Protein AF-A0A378I3D2-F1 (afdb_monomer)

Foldseek 3Di:
DDQWFADPQGIWGFPDDALFWTWTAHPVLFKIWTFGDPPHDPLLNVLQDDCNVQVQQCQLVVVDPPRKDWDDTPNGTTIMDTRADAAWDALLLLLQSQQVSCLRPVWGQLVSLQTPLWGQHCDDPRHRHIHRNDRSLRANCAPDPVDDHDPSRPSVCVVCVVVSVVCLVDPVSCVRNVSNSLSRLLSVLVRPLVQDSHLVLCVDPPLNVVLSNLSSVLSVCVPDPDQDPVNVVVNVVSLVVNVVSCVVVPNDCVSCPVVVVVVCVVVVVVVVVVVVPDPDDDDDDDDDDDPVVVPPDDDDDDDDDDPDDDDDDPDDPPDDPDDDDDDDDDDDDDDDDDDDDDDDDDDDDDDDDDDDDDDD

Secondary structure (DSSP, 8-state):
--SEEEETTEEEEEEEE-SSEEEEEETTSSEEEEEE-TTS-HHHHHHHSTTHHHHHHHHHTTTSSSPPEEEEETTEEEEEEE---EEEPPHHHHHHHHHHHHHHHS-EETTTTSTTSEEEE-SSTTTT-EEE---TTEE-----TTS---HHHHHHHHHHHHHHHHHHH-HHHHHH-HHHHHHHHHHHHHHHTT--S--GGGGSSHHHHHHHHHHHHHHHHHH-SS--HHHHHHHHHHHHHHHHHHHHTT--GGG-HHHHHHHHHHHHHHHHHHHS--------PPPPPPGGGGSSS---------S-----S-----------------------------------------------

Sequence (360 aa):
MKDSLTDEKGKWVKIGQGSFNIVYYNQENNLVFKVPIQNTDKKMAKLDQGKRPQELWNLINSNLKPVAAAYEIEGMIGWTCPYIKGKAATDSEISFKLTEIYNKTGRIVIDAMGWQNFITIEKGPNRGQTICIDVGLALLLNKSNELPKSQTSLDAWDAYKSNVMDSFSSSKIQYYFPKTVVTIKALLFLQEFNQFLNADFLHGKYEGKKIAKLLADMYDLKNQKSIHYKDKDKRKILQRTVNELIHNNHFDQSLFPKFNYFLNENNKNKEEEKKSVAPEEKKYFQPIPTMEDKIRHMPKQAGQLTARDFTVGADKFTLFSHGENLLDNSKLNSSESVQIEDDLSDDIDEGSGADRPSRH

Organism: NCBI:txid91822

Solvent-accessible surface area (backbone atoms only — not comparable to full-atom values): 22336 Å² total; per-residue (Å²): 134,77,66,59,51,65,55,99,92,42,48,28,40,54,77,50,70,64,91,55,35,39,35,28,32,38,76,84,65,52,37,30,40,42,30,52,47,89,87,42,62,77,74,60,41,60,38,57,36,84,63,54,40,36,53,45,43,39,65,73,49,58,88,53,72,63,68,41,39,81,41,73,50,92,90,46,65,33,32,34,34,54,48,85,70,57,44,68,46,49,39,66,54,49,31,52,46,48,36,54,43,22,41,75,67,62,24,46,57,79,61,62,82,43,88,66,29,30,34,25,20,73,63,72,97,58,46,75,43,68,42,75,74,63,53,57,54,50,30,35,68,50,79,55,92,90,50,88,64,38,67,70,33,42,56,44,42,74,73,39,48,65,65,52,53,54,48,65,68,31,69,67,46,48,69,70,24,46,56,31,52,28,41,53,34,20,50,58,43,46,43,75,66,74,50,71,60,70,52,68,61,45,72,44,64,80,66,13,50,50,52,23,48,51,36,20,49,53,36,52,62,67,69,44,93,70,79,51,77,74,50,56,55,49,51,54,50,53,52,48,51,50,52,50,52,39,63,73,67,72,47,68,68,86,56,42,65,63,60,58,45,64,63,45,53,72,55,50,59,51,56,52,56,60,64,71,60,66,87,72,74,89,70,82,84,74,85,78,83,58,80,73,76,70,68,80,79,72,84,88,80,90,75,92,78,76,98,80,86,88,88,82,88,87,84,75,87,76,80,78,87,81,86,83,87,92,78,86,87,84,86,82,93,78,91,82,89,79,86,81,80,89,80,90,77,88,84,88,84,89,83,86,84,81,90,86,89,81,90,130

pLDDT: mean 74.92, std 23.75, range [23.28, 98.5]

Structure (mmCIF, N/CA/C/O backbone):
data_AF-A0A378I3D2-F1
#
_entry.id   AF-A0A378I3D2-F1
#
loop_
_atom_site.group_PDB
_atom_site.id
_atom_site.type_symbol
_atom_site.label_atom_id
_atom_site.label_alt_id
_atom_site.label_comp_id
_atom_site.label_asym_id
_atom_site.label_entity_id
_atom_site.label_seq_id
_atom_site.pdbx_PDB_ins_code
_atom_site.Cartn_x
_atom_site.Cartn_y
_atom_site.Cartn_z
_atom_site.occupancy
_atom_site.B_iso_or_equiv
_atom_site.auth_seq_id
_atom_site.auth_comp_id
_atom_site.auth_asym_id
_atom_site.auth_atom_id
_atom_site.pdbx_PDB_model_num
ATOM 1 N N . MET A 1 1 ? 22.779 10.285 -11.420 1.00 81.81 1 MET A N 1
ATOM 2 C CA . MET A 1 1 ? 21.965 9.159 -11.940 1.00 81.81 1 MET A CA 1
ATOM 3 C C . MET A 1 1 ? 21.657 9.462 -13.394 1.00 81.81 1 MET A C 1
ATOM 5 O O . MET A 1 1 ? 21.375 10.621 -13.667 1.00 81.81 1 MET A O 1
ATOM 9 N N . LYS A 1 2 ? 21.771 8.485 -14.300 1.00 89.06 2 LYS A N 1
ATOM 10 C CA . LYS A 1 2 ? 21.542 8.689 -15.741 1.00 89.06 2 LYS A CA 1
ATOM 11 C C . LYS A 1 2 ? 20.045 8.851 -16.044 1.00 89.06 2 LYS A C 1
ATOM 13 O O . LYS A 1 2 ? 19.223 8.197 -15.397 1.00 89.06 2 LYS A O 1
ATOM 18 N N . ASP A 1 3 ? 19.716 9.678 -17.036 1.00 93.94 3 ASP A N 1
ATOM 19 C CA . ASP A 1 3 ? 18.334 9.897 -17.505 1.00 93.94 3 ASP A CA 1
ATOM 20 C C . ASP A 1 3 ? 17.826 8.779 -18.423 1.00 93.94 3 ASP A C 1
ATOM 22 O O . ASP A 1 3 ? 16.620 8.583 -18.576 1.00 93.94 3 ASP A O 1
ATOM 26 N N . SER A 1 4 ? 18.742 7.995 -18.990 1.00 93.50 4 SER A N 1
ATOM 27 C CA . SER A 1 4 ? 18.420 6.763 -19.697 1.00 93.50 4 SER A CA 1
ATOM 28 C C . SER A 1 4 ? 19.446 5.677 -19.420 1.00 93.50 4 SER A C 1
ATOM 30 O O . SER A 1 4 ? 20.610 5.979 -19.153 1.00 93.50 4 SER A O 1
ATOM 32 N N . LEU A 1 5 ? 19.000 4.432 -19.534 1.00 95.44 5 LEU A N 1
ATOM 33 C CA . LEU A 1 5 ? 19.816 3.220 -19.488 1.00 95.44 5 LEU A CA 1
ATOM 34 C C . LEU A 1 5 ? 19.560 2.417 -20.769 1.00 95.44 5 LEU A C 1
ATOM 36 O O . LEU A 1 5 ? 18.543 2.631 -21.433 1.00 95.44 5 LEU A O 1
ATOM 40 N N . THR A 1 6 ? 20.464 1.516 -21.130 1.00 94.94 6 THR A N 1
ATOM 41 C CA . THR A 1 6 ? 20.287 0.610 -22.275 1.00 94.94 6 THR A CA 1
ATOM 42 C C . THR A 1 6 ? 20.694 -0.806 -21.887 1.00 94.94 6 THR A C 1
ATOM 44 O O . THR A 1 6 ? 21.724 -1.002 -21.247 1.00 94.94 6 THR A O 1
ATOM 47 N N . ASP A 1 7 ? 19.893 -1.789 -22.285 1.00 93.50 7 ASP A N 1
ATOM 48 C CA . ASP A 1 7 ? 20.202 -3.217 -22.176 1.00 93.50 7 ASP A CA 1
ATOM 49 C C . ASP A 1 7 ? 19.953 -3.922 -23.523 1.00 93.50 7 ASP A C 1
ATOM 51 O O . ASP A 1 7 ? 19.690 -3.279 -24.544 1.00 93.50 7 ASP A O 1
ATOM 55 N N . GLU A 1 8 ? 20.029 -5.252 -23.548 1.00 92.00 8 GLU A N 1
ATOM 56 C CA . GLU A 1 8 ? 19.743 -6.059 -24.737 1.00 92.00 8 GLU A CA 1
ATOM 57 C C . GLU A 1 8 ? 18.288 -5.963 -25.230 1.00 92.00 8 GLU A C 1
ATOM 59 O O . GLU A 1 8 ? 17.999 -6.353 -26.362 1.00 92.00 8 GLU A O 1
ATOM 64 N N . LYS A 1 9 ? 17.370 -5.441 -24.407 1.00 89.56 9 LYS A N 1
ATOM 65 C CA . LYS A 1 9 ? 15.943 -5.256 -24.721 1.00 89.56 9 LYS A CA 1
ATOM 66 C C . LYS A 1 9 ? 15.613 -3.823 -25.135 1.00 89.56 9 LYS A C 1
ATOM 68 O O . LYS A 1 9 ? 14.461 -3.527 -25.449 1.00 89.56 9 LYS A O 1
ATOM 73 N N . GLY A 1 10 ? 16.608 -2.940 -25.168 1.00 93.44 10 GLY A N 1
ATOM 74 C CA . GLY A 1 10 ? 16.499 -1.591 -25.702 1.00 93.44 10 GLY A CA 1
ATOM 75 C C . GLY A 1 10 ? 16.654 -0.500 -24.648 1.00 93.44 10 GLY A C 1
ATOM 76 O O . GLY A 1 10 ? 17.344 -0.643 -23.637 1.00 93.44 10 GLY A O 1
ATOM 77 N N . LYS A 1 11 ? 16.060 0.661 -24.937 1.00 96.62 11 LYS A N 1
ATOM 78 C CA . LYS A 1 11 ? 16.234 1.862 -24.118 1.00 96.62 11 LYS A CA 1
ATOM 79 C C . LYS A 1 11 ? 15.276 1.874 -22.929 1.00 96.62 11 LYS A C 1
ATOM 81 O O . LYS A 1 11 ? 14.080 1.635 -23.074 1.00 96.62 11 LYS A O 1
ATOM 86 N N . TRP A 1 12 ? 15.790 2.280 -21.777 1.00 97.56 12 TRP A N 1
ATOM 87 C CA . TRP A 1 12 ? 15.023 2.610 -20.583 1.00 97.56 12 TRP A CA 1
ATOM 88 C C . TRP A 1 12 ? 15.116 4.105 -20.319 1.00 97.56 12 TRP A C 1
ATOM 90 O O . TRP A 1 12 ? 16.207 4.674 -20.308 1.00 97.56 12 TRP A O 1
ATOM 100 N N . VAL A 1 13 ? 13.983 4.761 -20.103 1.00 97.00 13 VAL A N 1
ATOM 101 C CA . VAL A 1 13 ? 13.908 6.211 -19.887 1.00 97.00 13 VAL A CA 1
ATOM 102 C C . VAL A 1 13 ? 13.435 6.473 -18.466 1.00 97.00 13 VAL A C 1
ATOM 104 O O . VAL A 1 13 ? 12.507 5.829 -17.986 1.00 97.00 13 VAL A O 1
ATOM 107 N N . LYS A 1 14 ? 14.083 7.399 -17.760 1.00 97.19 14 LYS A N 1
ATOM 108 C CA . LYS A 1 14 ? 13.676 7.788 -16.408 1.00 97.19 14 LYS A CA 1
ATOM 109 C C . LYS A 1 14 ? 12.311 8.482 -16.470 1.00 97.19 14 LYS A C 1
ATOM 111 O O . LYS A 1 14 ? 12.177 9.488 -17.158 1.00 97.19 14 LYS A O 1
ATOM 116 N N . ILE A 1 15 ? 11.314 7.978 -15.737 1.00 94.62 15 ILE A N 1
ATOM 117 C CA . ILE A 1 15 ? 10.036 8.695 -15.539 1.00 94.62 15 ILE A CA 1
ATOM 118 C C . ILE A 1 15 ? 10.052 9.579 -14.300 1.00 94.62 15 ILE A C 1
ATOM 120 O O . ILE A 1 15 ? 9.319 10.559 -14.232 1.00 94.62 15 ILE A O 1
ATOM 124 N N . GLY A 1 16 ? 10.844 9.226 -13.290 1.00 93.75 16 GLY A N 1
ATOM 125 C CA . GLY A 1 16 ? 10.780 9.935 -12.026 1.00 93.75 16 GLY A CA 1
ATOM 126 C C . GLY A 1 16 ? 11.699 9.372 -10.964 1.00 93.75 16 GLY A C 1
ATOM 127 O O . GLY A 1 16 ? 12.400 8.375 -11.145 1.00 93.75 16 GLY A O 1
ATOM 128 N N . GLN A 1 17 ? 11.707 10.066 -9.838 1.00 93.75 17 GLN A N 1
ATOM 129 C CA . GLN A 1 17 ? 12.490 9.711 -8.671 1.00 93.75 17 GLN A CA 1
ATOM 130 C C . GLN A 1 17 ? 11.706 10.116 -7.427 1.00 93.75 17 GLN A C 1
ATOM 132 O O . GLN A 1 17 ? 11.383 11.289 -7.249 1.00 93.75 17 GLN A O 1
ATOM 137 N N . GLY A 1 18 ? 11.408 9.131 -6.587 1.00 89.12 18 GLY A N 1
ATOM 138 C CA . GLY A 1 18 ? 10.825 9.341 -5.269 1.00 89.12 18 GLY A CA 1
ATOM 139 C C . GLY A 1 18 ? 11.894 9.398 -4.180 1.00 89.12 18 GLY A C 1
ATOM 140 O O . GLY A 1 18 ? 13.096 9.461 -4.450 1.00 89.12 18 GLY A O 1
ATOM 141 N N . SER A 1 19 ? 11.442 9.327 -2.928 1.00 87.19 19 SER A N 1
ATOM 142 C CA . SER A 1 19 ? 12.327 9.300 -1.757 1.00 87.19 19 SER A CA 1
ATOM 143 C C . SER A 1 19 ? 13.175 8.031 -1.681 1.00 87.19 19 SER A C 1
ATOM 145 O O . SER A 1 19 ? 14.292 8.089 -1.179 1.00 87.19 19 SER A O 1
ATOM 147 N N . PHE A 1 20 ? 12.661 6.906 -2.189 1.00 89.31 20 PHE A N 1
ATOM 148 C CA . PHE A 1 20 ? 13.283 5.587 -2.023 1.00 89.31 20 PHE A CA 1
ATOM 149 C C . PHE A 1 20 ? 13.743 4.946 -3.325 1.00 89.31 20 PHE A C 1
ATOM 151 O O . PHE A 1 20 ? 14.684 4.162 -3.306 1.00 89.31 20 PHE A O 1
ATOM 158 N N . ASN A 1 21 ? 13.122 5.293 -4.453 1.00 93.19 21 ASN A N 1
ATOM 159 C CA . ASN A 1 21 ? 13.357 4.629 -5.727 1.00 93.19 21 ASN A CA 1
ATOM 160 C C . ASN A 1 21 ? 13.532 5.638 -6.864 1.00 93.19 21 ASN A C 1
ATOM 162 O O . ASN A 1 21 ? 12.866 6.676 -6.906 1.00 93.19 21 ASN A O 1
ATOM 166 N N . ILE A 1 22 ? 14.379 5.288 -7.827 1.00 95.19 22 ILE A N 1
ATOM 167 C CA . ILE A 1 22 ? 14.333 5.840 -9.181 1.00 95.19 22 ILE A CA 1
ATOM 168 C C . ILE A 1 22 ? 13.540 4.892 -10.059 1.00 95.19 22 ILE A C 1
ATOM 170 O O . ILE A 1 22 ? 13.660 3.676 -9.927 1.00 95.19 22 ILE A O 1
ATOM 174 N N . VAL A 1 23 ? 12.727 5.454 -10.945 1.00 96.75 23 VAL A N 1
ATOM 175 C CA . VAL A 1 23 ? 11.834 4.679 -11.789 1.00 96.75 23 VAL A CA 1
ATOM 176 C C . VAL A 1 23 ? 12.126 4.963 -13.255 1.00 96.75 23 VAL A C 1
ATOM 178 O O . VAL A 1 23 ? 12.158 6.118 -13.689 1.00 96.75 23 VAL A O 1
ATOM 181 N N . TYR A 1 24 ? 12.314 3.886 -14.007 1.00 97.75 24 TYR A N 1
ATOM 182 C CA . TYR A 1 24 ? 12.483 3.877 -15.451 1.00 97.75 24 TYR A CA 1
ATOM 183 C C . TYR A 1 24 ? 11.339 3.099 -16.097 1.00 97.75 24 TYR A C 1
ATOM 185 O O . TYR A 1 24 ? 10.748 2.225 -15.468 1.00 97.75 24 TYR A O 1
ATOM 193 N N . TYR A 1 25 ? 11.052 3.382 -17.358 1.00 96.19 25 TYR A N 1
ATOM 194 C CA . TYR A 1 25 ? 10.169 2.579 -18.198 1.00 96.19 25 TYR A CA 1
ATOM 195 C C . TYR A 1 25 ? 10.913 2.178 -19.466 1.00 96.19 25 TYR A C 1
ATOM 197 O O . TYR A 1 25 ? 11.804 2.905 -19.913 1.00 96.19 25 TYR A O 1
ATOM 205 N N . ASN A 1 26 ? 10.593 1.013 -20.018 1.00 97.31 26 ASN A N 1
ATOM 206 C CA . ASN A 1 26 ? 11.244 0.545 -21.236 1.00 97.31 26 ASN A CA 1
ATOM 207 C C . ASN A 1 26 ? 10.633 1.183 -22.492 1.00 97.31 26 ASN A C 1
ATOM 209 O O . ASN A 1 26 ? 9.510 1.680 -22.480 1.00 97.31 26 ASN A O 1
ATOM 213 N N . GLN A 1 27 ? 11.365 1.118 -23.601 1.00 94.75 27 GLN A N 1
ATOM 214 C CA . GLN A 1 27 ? 10.974 1.679 -24.894 1.00 94.75 27 GLN A CA 1
ATOM 215 C C . GLN A 1 27 ? 9.624 1.155 -25.414 1.00 94.75 27 GLN A C 1
ATOM 217 O O . GLN A 1 27 ? 8.896 1.888 -26.080 1.00 94.75 27 GLN A O 1
ATOM 222 N N . GLU A 1 28 ? 9.268 -0.089 -25.085 1.00 94.31 28 GLU A N 1
ATOM 223 C CA . GLU A 1 28 ? 7.980 -0.694 -25.452 1.00 94.31 28 GLU A CA 1
ATOM 224 C C . GLU A 1 28 ? 6.807 -0.215 -24.577 1.00 94.31 28 GLU A C 1
ATOM 226 O O . GLU A 1 28 ? 5.655 -0.538 -24.864 1.00 94.31 28 GLU A O 1
ATOM 231 N N . ASN A 1 29 ? 7.069 0.563 -23.520 1.00 91.62 29 ASN A N 1
ATOM 232 C CA . ASN A 1 29 ? 6.077 1.069 -22.566 1.00 91.62 29 ASN A CA 1
ATOM 233 C C . ASN A 1 29 ? 5.242 -0.029 -21.885 1.00 91.62 29 ASN A C 1
ATOM 235 O O . ASN A 1 29 ? 4.062 0.173 -21.593 1.00 91.62 29 ASN A O 1
ATOM 239 N N . ASN A 1 30 ? 5.830 -1.200 -21.639 1.00 95.38 30 ASN A N 1
ATOM 240 C CA . ASN A 1 30 ? 5.146 -2.336 -21.014 1.00 95.38 30 ASN A CA 1
ATOM 241 C C . ASN A 1 30 ? 5.758 -2.742 -19.664 1.00 95.38 30 ASN A C 1
ATOM 243 O O . ASN A 1 30 ? 5.107 -3.452 -18.894 1.00 95.38 30 ASN A O 1
ATOM 247 N N . LEU A 1 31 ? 6.958 -2.257 -19.338 1.00 97.62 31 LEU A N 1
ATOM 248 C CA . LEU A 1 31 ? 7.670 -2.556 -18.102 1.00 97.62 31 LEU A CA 1
ATOM 249 C C . LEU A 1 31 ? 8.166 -1.290 -17.411 1.00 97.62 31 LEU A C 1
ATOM 251 O O . LEU A 1 31 ? 8.558 -0.308 -18.039 1.00 97.62 31 LEU A O 1
ATOM 255 N N . VAL A 1 32 ? 8.202 -1.369 -16.086 1.00 97.75 32 VAL A N 1
ATOM 256 C CA . VAL A 1 32 ? 8.788 -0.384 -15.185 1.00 97.75 32 VAL A CA 1
ATOM 257 C C . VAL A 1 32 ? 9.956 -1.027 -14.461 1.00 97.75 32 VAL A C 1
ATOM 259 O O . VAL A 1 32 ? 9.792 -2.108 -13.908 1.00 97.75 32 VAL A O 1
ATOM 262 N N . PHE A 1 33 ? 11.102 -0.353 -14.415 1.00 97.75 33 PHE A N 1
ATOM 263 C CA . PHE A 1 33 ? 12.274 -0.744 -13.639 1.00 97.75 33 PHE A CA 1
ATOM 264 C C . PHE A 1 33 ? 12.455 0.213 -12.457 1.00 97.75 33 PHE A C 1
ATOM 266 O O . PHE A 1 33 ? 12.671 1.412 -12.641 1.00 97.75 33 PHE A O 1
ATOM 273 N N . LYS A 1 34 ? 12.331 -0.311 -11.235 1.00 97.00 34 LYS A N 1
ATOM 274 C CA . LYS A 1 34 ? 12.492 0.434 -9.982 1.00 97.00 34 LYS A CA 1
ATOM 275 C C . LYS A 1 34 ? 13.843 0.113 -9.356 1.00 97.00 34 LYS A C 1
ATOM 277 O O . LYS A 1 34 ? 14.136 -1.045 -9.059 1.00 97.00 34 LYS A O 1
ATOM 282 N N . VAL A 1 35 ? 14.642 1.152 -9.131 1.00 95.62 35 VAL A N 1
ATOM 283 C CA . VAL A 1 35 ? 15.985 1.059 -8.555 1.00 95.62 35 VAL A CA 1
ATOM 284 C C . VAL A 1 35 ? 16.009 1.746 -7.191 1.00 95.62 35 VAL A C 1
ATOM 286 O O . VAL A 1 35 ? 15.829 2.968 -7.142 1.00 95.62 35 VAL A O 1
ATOM 289 N N . PRO A 1 36 ? 16.256 1.017 -6.091 1.00 93.25 36 PRO A N 1
ATOM 290 C CA . PRO A 1 36 ? 16.348 1.615 -4.767 1.00 93.25 36 PRO A CA 1
ATOM 291 C C . PRO A 1 36 ? 17.557 2.554 -4.646 1.00 93.25 36 PRO A C 1
ATOM 293 O O . PRO A 1 36 ? 18.652 2.287 -5.146 1.00 93.25 36 PRO A O 1
ATOM 296 N N . ILE A 1 37 ? 17.372 3.672 -3.946 1.00 90.69 37 ILE A N 1
ATOM 297 C CA . ILE A 1 37 ? 18.411 4.675 -3.694 1.00 90.69 37 ILE A CA 1
ATOM 298 C C . ILE A 1 37 ? 19.256 4.218 -2.496 1.00 90.69 37 ILE A C 1
ATOM 300 O O . ILE A 1 37 ? 18.786 4.204 -1.357 1.00 90.69 37 ILE A O 1
ATOM 304 N N . GLN A 1 38 ? 20.527 3.883 -2.745 1.00 81.31 38 GLN A N 1
ATOM 305 C CA . GLN A 1 38 ? 21.426 3.252 -1.762 1.00 81.31 38 GLN A CA 1
ATOM 306 C C . GLN A 1 38 ? 21.754 4.108 -0.518 1.00 81.31 38 GLN A C 1
ATOM 308 O O . GLN A 1 38 ? 22.140 3.554 0.507 1.00 81.31 38 GLN A O 1
ATOM 313 N N . ASN A 1 39 ? 21.549 5.431 -0.569 1.00 70.75 39 ASN A N 1
ATOM 314 C CA . ASN A 1 39 ? 21.881 6.370 0.518 1.00 70.75 39 ASN A CA 1
ATOM 315 C C . ASN A 1 39 ? 20.669 6.835 1.346 1.00 70.75 39 ASN A C 1
ATOM 317 O O . ASN A 1 39 ? 20.728 7.867 2.012 1.00 70.75 39 ASN A O 1
ATOM 321 N N . THR A 1 40 ? 19.549 6.122 1.276 1.00 65.94 40 THR A N 1
ATOM 322 C CA . THR A 1 40 ? 18.363 6.435 2.085 1.00 65.94 40 THR A CA 1
ATOM 323 C C . THR A 1 40 ? 18.500 5.877 3.503 1.00 65.94 40 THR A C 1
ATOM 325 O O . THR A 1 40 ? 19.339 5.012 3.758 1.00 65.94 40 THR A O 1
ATOM 328 N N . ASP A 1 41 ? 17.714 6.403 4.451 1.00 68.38 41 ASP A N 1
ATOM 329 C CA . ASP A 1 41 ? 17.733 5.963 5.852 1.00 68.38 41 ASP A CA 1
ATOM 330 C C . ASP A 1 41 ? 17.703 4.424 5.938 1.00 68.38 41 ASP A C 1
ATOM 332 O O . ASP A 1 41 ? 16.799 3.771 5.406 1.00 68.38 41 ASP A O 1
ATOM 336 N N . LYS A 1 42 ? 18.713 3.838 6.601 1.00 67.50 42 LYS A N 1
ATOM 337 C CA . LYS A 1 42 ? 18.987 2.390 6.617 1.00 67.50 42 LYS A CA 1
ATOM 338 C C . LYS A 1 42 ? 17.787 1.558 7.060 1.00 67.50 42 LYS A C 1
ATOM 340 O O . LYS A 1 42 ? 17.702 0.386 6.699 1.00 67.50 42 LYS A O 1
ATOM 345 N N . LYS A 1 43 ? 16.885 2.114 7.875 1.00 70.00 43 LYS A N 1
ATOM 346 C CA . LYS A 1 43 ? 15.680 1.394 8.317 1.00 70.00 43 LYS A CA 1
ATOM 347 C C . LYS A 1 43 ? 14.629 1.295 7.214 1.00 70.00 43 LYS A C 1
ATOM 349 O O . LYS A 1 43 ? 13.978 0.263 7.104 1.00 70.00 43 LYS A O 1
ATOM 354 N N . MET A 1 44 ? 14.509 2.325 6.385 1.00 67.50 44 MET A N 1
ATOM 355 C CA . MET A 1 44 ? 13.488 2.416 5.340 1.00 67.50 44 MET A CA 1
ATOM 356 C C . MET A 1 44 ? 13.923 1.819 4.029 1.00 67.50 44 MET A C 1
ATOM 358 O O . MET A 1 44 ? 13.130 1.162 3.365 1.00 67.50 44 MET A O 1
ATOM 362 N N . ALA A 1 45 ? 15.209 1.946 3.720 1.00 72.38 45 ALA A N 1
ATOM 363 C CA . ALA A 1 45 ? 15.784 1.320 2.547 1.00 72.38 45 ALA A CA 1
ATOM 364 C C . ALA A 1 45 ? 15.498 -0.197 2.524 1.00 72.38 45 ALA A C 1
ATOM 366 O O . ALA A 1 45 ? 15.274 -0.766 1.463 1.00 72.38 45 ALA A O 1
ATOM 367 N N . LYS A 1 46 ? 15.385 -0.847 3.695 1.00 81.56 46 LYS A N 1
ATOM 368 C CA . LYS A 1 46 ? 15.028 -2.272 3.819 1.00 81.56 46 LYS A CA 1
ATOM 369 C C . LYS A 1 46 ? 13.664 -2.643 3.227 1.00 81.56 46 LYS A C 1
ATOM 371 O O . LYS A 1 46 ? 13.458 -3.812 2.909 1.00 81.56 46 LYS A O 1
ATOM 376 N N . LEU A 1 47 ? 12.724 -1.703 3.113 1.00 85.12 47 LEU A N 1
ATOM 377 C CA . LEU A 1 47 ? 11.399 -1.977 2.550 1.00 85.12 47 LEU A CA 1
ATOM 378 C C . LEU A 1 47 ? 11.444 -2.159 1.031 1.00 85.12 47 LEU A C 1
ATOM 380 O O . LEU A 1 47 ? 10.701 -2.992 0.507 1.00 85.12 47 LEU A O 1
ATOM 384 N N . ASP A 1 48 ? 12.351 -1.441 0.371 1.00 84.31 48 ASP A N 1
ATOM 385 C CA . ASP A 1 48 ? 12.538 -1.412 -1.082 1.00 84.31 48 ASP A CA 1
ATOM 386 C C . ASP A 1 48 ? 13.794 -2.168 -1.552 1.00 84.31 48 ASP A C 1
ATOM 388 O O . ASP A 1 48 ? 14.126 -2.172 -2.736 1.00 84.31 48 ASP A O 1
ATOM 392 N N . GLN A 1 49 ? 14.505 -2.831 -0.638 1.00 84.69 49 GLN A N 1
ATOM 393 C CA . GLN A 1 49 ? 15.717 -3.594 -0.934 1.00 84.69 49 GLN A CA 1
ATOM 394 C C . GLN A 1 49 ? 15.459 -5.096 -1.096 1.00 84.69 49 GLN A C 1
ATOM 396 O O . GLN A 1 49 ? 14.546 -5.686 -0.511 1.00 84.69 49 GLN A O 1
ATOM 401 N N . GLY A 1 50 ? 16.346 -5.738 -1.860 1.00 87.75 50 GLY A N 1
ATOM 402 C CA . GLY A 1 50 ? 16.344 -7.183 -2.064 1.00 87.75 50 GLY A CA 1
ATOM 403 C C . GLY A 1 50 ? 15.091 -7.678 -2.791 1.00 87.75 50 GLY A C 1
ATOM 404 O O . GLY A 1 50 ? 14.580 -7.028 -3.700 1.00 87.75 50 GLY A O 1
ATOM 405 N N . LYS A 1 51 ? 14.603 -8.859 -2.394 1.00 93.88 51 LYS A N 1
ATOM 406 C CA . LYS A 1 51 ? 13.445 -9.520 -3.024 1.00 93.88 51 LYS A CA 1
ATOM 407 C C . LYS A 1 51 ? 12.091 -9.053 -2.485 1.00 93.88 51 LYS A C 1
ATOM 409 O O . LYS A 1 51 ? 11.079 -9.241 -3.154 1.00 93.88 51 LYS A O 1
ATOM 414 N N . ARG A 1 52 ? 12.058 -8.405 -1.315 1.00 93.50 52 ARG A N 1
ATOM 415 C CA . ARG A 1 52 ? 10.815 -8.012 -0.631 1.00 93.50 52 ARG A CA 1
ATOM 416 C C . ARG A 1 52 ? 9.831 -7.240 -1.527 1.00 93.50 52 ARG A C 1
ATOM 418 O O . ARG A 1 52 ? 8.675 -7.655 -1.579 1.00 93.50 52 ARG A O 1
ATOM 425 N N . PRO A 1 53 ? 10.210 -6.149 -2.225 1.00 94.62 53 PRO A N 1
ATOM 426 C CA . PRO A 1 53 ? 9.243 -5.403 -3.034 1.00 94.62 53 PRO A CA 1
ATOM 427 C C . PRO A 1 53 ? 8.681 -6.231 -4.203 1.00 94.62 53 PRO A C 1
ATOM 429 O O . PRO A 1 53 ? 7.501 -6.108 -4.520 1.00 94.62 53 PRO A O 1
ATOM 432 N N . GLN A 1 54 ? 9.480 -7.134 -4.785 1.00 96.50 54 GLN A N 1
ATOM 433 C CA . GLN A 1 54 ? 9.045 -8.046 -5.854 1.00 96.50 54 GLN A CA 1
ATOM 434 C C . GLN A 1 54 ? 8.024 -9.059 -5.333 1.00 96.50 54 GLN A C 1
ATOM 436 O O . GLN A 1 54 ? 6.978 -9.272 -5.943 1.00 96.50 54 GLN A O 1
ATOM 441 N N . GLU A 1 55 ? 8.315 -9.670 -4.183 1.00 96.69 55 GLU A N 1
ATOM 442 C CA . GLU A 1 55 ? 7.430 -10.630 -3.524 1.00 96.69 55 GLU A CA 1
ATOM 443 C C . GLU A 1 55 ? 6.105 -9.975 -3.126 1.00 96.69 55 GLU A C 1
ATOM 445 O O . GLU A 1 55 ? 5.044 -10.548 -3.362 1.00 96.69 55 GLU A O 1
ATOM 450 N N . LEU A 1 56 ? 6.144 -8.748 -2.594 1.00 96.75 56 LEU A N 1
ATOM 451 C CA . LEU A 1 56 ? 4.938 -7.984 -2.276 1.00 96.75 56 LEU A CA 1
ATOM 452 C C . LEU A 1 56 ? 4.131 -7.626 -3.514 1.00 96.75 56 LEU A C 1
ATOM 454 O O . LEU A 1 56 ? 2.913 -7.794 -3.498 1.00 96.75 56 LEU A O 1
ATOM 458 N N . TRP A 1 57 ? 4.788 -7.175 -4.582 1.00 98.25 57 TRP A N 1
ATOM 459 C CA . TRP A 1 57 ? 4.114 -6.910 -5.846 1.00 98.25 57 TRP A CA 1
ATOM 460 C C . TRP A 1 57 ? 3.407 -8.163 -6.356 1.00 98.25 57 TRP A C 1
ATOM 462 O O . TRP A 1 57 ? 2.217 -8.121 -6.651 1.00 98.25 57 TRP A O 1
ATOM 472 N N . ASN A 1 58 ? 4.118 -9.289 -6.417 1.00 98.19 58 ASN A N 1
ATOM 473 C CA . ASN A 1 58 ? 3.571 -10.550 -6.909 1.00 98.19 58 ASN A CA 1
ATOM 474 C C . ASN A 1 58 ? 2.465 -11.100 -6.005 1.00 98.19 58 ASN A C 1
ATOM 476 O O . ASN A 1 58 ? 1.541 -11.742 -6.496 1.00 98.19 58 ASN A O 1
ATOM 480 N N . LEU A 1 59 ? 2.520 -10.824 -4.703 1.00 96.56 59 LEU A N 1
ATOM 481 C CA . LEU A 1 59 ? 1.473 -11.189 -3.758 1.00 96.56 59 LEU A CA 1
ATOM 482 C C . LEU A 1 59 ? 0.217 -10.322 -3.943 1.00 96.56 59 LEU A C 1
ATOM 484 O O . LEU A 1 59 ? -0.894 -10.843 -4.046 1.00 96.56 59 LEU A O 1
ATOM 488 N N . ILE A 1 60 ? 0.376 -9.000 -4.011 1.00 97.56 60 ILE A N 1
ATOM 489 C CA . ILE A 1 60 ? -0.731 -8.039 -4.099 1.00 97.56 60 ILE A CA 1
ATOM 490 C C . ILE A 1 60 ? -1.369 -8.075 -5.494 1.00 97.56 60 ILE A C 1
ATOM 492 O O . ILE A 1 60 ? -2.579 -8.269 -5.615 1.00 97.56 60 ILE A O 1
ATOM 496 N N . ASN A 1 61 ? -0.551 -8.019 -6.542 1.00 97.94 61 ASN A N 1
ATOM 497 C CA . ASN A 1 61 ? -0.944 -7.914 -7.948 1.00 97.94 61 ASN A CA 1
ATOM 498 C C . ASN A 1 61 ? -0.758 -9.240 -8.715 1.00 97.94 61 ASN A C 1
ATOM 500 O O . ASN A 1 61 ? -0.349 -9.249 -9.875 1.00 97.94 61 ASN A O 1
ATOM 504 N N . SER A 1 62 ? -1.042 -10.378 -8.072 1.00 96.94 62 SER A N 1
ATOM 505 C CA . SER A 1 62 ? -0.754 -11.730 -8.596 1.00 96.94 62 SER A CA 1
ATOM 506 C C . SER A 1 62 ? -1.401 -12.070 -9.946 1.00 96.94 62 SER A C 1
ATOM 508 O O . SER A 1 62 ? -0.975 -13.008 -10.619 1.00 96.94 62 SER A O 1
ATOM 510 N N . ASN A 1 63 ? -2.454 -11.347 -10.326 1.00 95.38 63 ASN A N 1
ATOM 511 C CA . ASN A 1 63 ? -3.169 -11.510 -11.589 1.00 95.38 63 ASN A CA 1
ATOM 512 C C . ASN A 1 63 ? -2.490 -10.797 -12.771 1.00 95.38 63 ASN A C 1
ATOM 514 O O . ASN A 1 63 ? -2.857 -11.048 -13.916 1.00 95.38 63 ASN A O 1
ATOM 518 N N . LEU A 1 64 ? -1.515 -9.920 -12.519 1.00 96.38 64 LEU A N 1
ATOM 519 C CA . LEU A 1 64 ? -0.826 -9.177 -13.568 1.00 96.38 64 LEU A CA 1
ATOM 520 C C . LEU A 1 64 ? 0.357 -9.964 -14.136 1.00 96.38 64 LEU A C 1
ATOM 522 O O . LEU A 1 64 ? 1.031 -10.721 -13.432 1.00 96.38 64 LEU A O 1
ATOM 526 N N . LYS A 1 65 ? 0.604 -9.771 -15.434 1.00 96.06 65 LYS A N 1
ATOM 527 C CA . LYS A 1 65 ? 1.727 -10.358 -16.169 1.00 96.06 65 LYS A CA 1
ATOM 528 C C . LYS A 1 65 ? 2.481 -9.269 -16.948 1.00 96.06 65 LYS A C 1
ATOM 530 O O . LYS A 1 65 ? 1.830 -8.339 -17.423 1.00 96.06 65 LYS A O 1
ATOM 535 N N . PRO A 1 66 ? 3.812 -9.397 -17.113 1.00 96.62 66 PRO A N 1
ATOM 536 C CA . PRO A 1 66 ? 4.676 -10.396 -16.468 1.00 96.62 66 PRO A CA 1
ATOM 537 C C . PRO A 1 66 ? 4.758 -10.221 -14.940 1.00 96.62 66 PRO A C 1
ATOM 539 O O . PRO A 1 66 ? 4.350 -9.200 -14.394 1.00 96.62 66 PRO A O 1
ATOM 542 N N . VAL A 1 67 ? 5.224 -11.249 -14.228 1.00 97.62 67 VAL A N 1
ATOM 543 C CA . VAL A 1 67 ? 5.450 -11.140 -12.775 1.00 97.62 67 VAL A CA 1
ATOM 544 C C . VAL A 1 67 ? 6.632 -10.213 -12.497 1.00 97.62 67 VAL A C 1
ATOM 546 O O . VAL A 1 67 ? 7.533 -10.097 -13.327 1.00 97.62 67 VAL A O 1
ATOM 549 N N . ALA A 1 68 ? 6.644 -9.568 -11.333 1.00 98.12 68 ALA A N 1
ATOM 550 C CA . ALA A 1 68 ? 7.786 -8.776 -10.911 1.00 98.12 68 ALA A CA 1
ATOM 551 C C . ALA A 1 68 ? 9.015 -9.660 -10.679 1.00 98.12 68 ALA A C 1
ATOM 553 O O . ALA A 1 68 ? 8.902 -10.741 -10.092 1.00 98.12 68 ALA A O 1
ATOM 554 N N . ALA A 1 69 ? 10.180 -9.183 -11.112 1.00 97.62 69 ALA A N 1
ATOM 555 C CA . ALA A 1 69 ? 11.433 -9.928 -11.048 1.00 97.62 69 ALA A CA 1
ATOM 556 C C . ALA A 1 69 ? 12.624 -9.006 -10.771 1.00 97.62 69 ALA A C 1
ATOM 558 O O . ALA A 1 69 ? 12.610 -7.828 -11.133 1.00 97.62 69 ALA A O 1
ATOM 559 N N . ALA A 1 70 ? 13.668 -9.551 -10.146 1.00 97.31 70 ALA A N 1
ATOM 560 C CA . ALA A 1 70 ? 14.949 -8.869 -10.019 1.00 97.31 70 ALA A CA 1
ATOM 561 C C . ALA A 1 70 ? 15.506 -8.546 -11.411 1.00 97.31 70 ALA A C 1
ATOM 563 O O . ALA A 1 70 ? 15.359 -9.338 -12.344 1.00 97.31 70 ALA A O 1
ATOM 564 N N . TYR A 1 71 ? 16.118 -7.375 -11.545 1.00 96.62 71 TYR A N 1
ATOM 565 C CA . TYR A 1 71 ? 16.656 -6.915 -12.817 1.00 96.62 71 TYR A CA 1
ATOM 566 C C . TYR A 1 71 ? 17.900 -6.066 -12.588 1.00 96.62 71 TYR A C 1
ATOM 568 O O . TYR A 1 71 ? 17.979 -5.334 -11.597 1.00 96.62 71 TYR A O 1
ATOM 576 N N . GLU A 1 72 ? 18.863 -6.170 -13.495 1.00 96.56 72 GLU A N 1
ATOM 577 C CA . GLU A 1 72 ? 20.111 -5.421 -13.442 1.00 96.56 72 GLU A CA 1
ATOM 578 C C . GLU A 1 72 ? 20.401 -4.826 -14.816 1.00 96.56 72 GLU A C 1
ATOM 580 O O . GLU A 1 72 ? 20.332 -5.525 -15.822 1.00 96.56 72 GLU A O 1
ATOM 585 N N . ILE A 1 73 ? 20.709 -3.529 -14.846 1.00 96.31 73 ILE A N 1
ATOM 586 C CA . ILE A 1 73 ? 21.067 -2.800 -16.066 1.00 96.31 73 ILE A CA 1
ATOM 587 C C . ILE A 1 73 ? 22.227 -1.875 -15.729 1.00 96.31 73 ILE A C 1
ATOM 589 O O . ILE A 1 73 ? 22.124 -1.084 -14.793 1.00 96.31 73 ILE A O 1
ATOM 593 N N . GLU A 1 74 ? 23.321 -1.948 -16.488 1.00 94.69 74 GLU A N 1
ATOM 594 C CA . GLU A 1 74 ? 24.491 -1.072 -16.310 1.00 94.69 74 GLU A CA 1
ATOM 595 C C . GLU A 1 74 ? 25.010 -1.024 -14.849 1.00 94.69 74 GLU A C 1
ATOM 597 O O . GLU A 1 74 ? 25.406 0.030 -14.348 1.00 94.69 74 GLU A O 1
ATOM 602 N N . GLY A 1 75 ? 24.971 -2.157 -14.135 1.00 93.69 75 GLY A N 1
ATOM 603 C CA . GLY A 1 75 ? 25.376 -2.268 -12.725 1.00 93.69 75 GLY A CA 1
ATOM 604 C C . GLY A 1 75 ? 24.383 -1.679 -11.712 1.00 93.69 75 GLY A C 1
ATOM 605 O O . GLY A 1 75 ? 24.641 -1.692 -10.507 1.00 93.69 75 GLY A O 1
ATOM 606 N N . MET A 1 76 ? 23.238 -1.156 -12.162 1.00 94.19 76 MET A N 1
ATOM 607 C CA . MET A 1 76 ? 22.138 -0.744 -11.292 1.00 94.19 76 MET A CA 1
ATOM 608 C C . MET A 1 76 ? 21.253 -1.951 -10.994 1.00 94.19 76 MET A C 1
ATOM 610 O O . MET A 1 76 ? 20.625 -2.502 -11.894 1.00 94.19 76 MET A O 1
ATOM 614 N N . ILE A 1 77 ? 21.175 -2.336 -9.720 1.00 95.06 77 ILE A N 1
ATOM 615 C CA . ILE A 1 77 ? 20.356 -3.461 -9.257 1.00 95.06 77 ILE A CA 1
ATOM 616 C C . ILE A 1 77 ? 18.996 -2.938 -8.800 1.00 95.06 77 ILE A C 1
ATOM 618 O O . ILE A 1 77 ? 18.913 -2.070 -7.930 1.00 95.06 77 ILE A O 1
ATOM 622 N N . GLY A 1 78 ? 17.928 -3.502 -9.351 1.00 95.81 78 GLY A N 1
ATOM 623 C CA . GLY A 1 78 ? 16.559 -3.157 -8.998 1.00 95.81 78 GLY A CA 1
ATOM 624 C C . GLY A 1 78 ? 15.593 -4.288 -9.319 1.00 95.81 78 GLY A C 1
ATOM 625 O O . GLY A 1 78 ? 15.920 -5.474 -9.221 1.00 95.81 78 GLY A O 1
ATOM 626 N N . TRP A 1 79 ? 14.374 -3.922 -9.695 1.00 97.62 79 TRP A N 1
ATOM 627 C CA . TRP A 1 79 ? 13.361 -4.886 -10.097 1.00 97.62 79 TRP A CA 1
ATOM 628 C C . TRP A 1 79 ? 12.414 -4.335 -11.146 1.00 97.62 79 TRP A C 1
ATOM 630 O O . TRP A 1 79 ? 12.145 -3.135 -11.190 1.00 97.62 79 TRP A O 1
ATOM 640 N N . THR A 1 80 ? 11.904 -5.227 -11.988 1.00 97.94 80 THR A N 1
ATOM 641 C CA . THR A 1 80 ? 10.915 -4.898 -13.010 1.00 97.94 80 THR A CA 1
ATOM 642 C C . THR A 1 80 ? 9.514 -5.312 -12.591 1.00 97.94 80 THR A C 1
ATOM 644 O O . THR A 1 80 ? 9.341 -6.271 -11.842 1.00 97.94 80 THR A O 1
ATOM 647 N N . CYS A 1 81 ? 8.506 -4.591 -13.074 1.00 98.12 81 CYS A N 1
ATOM 648 C CA . CYS A 1 81 ? 7.092 -4.958 -12.999 1.00 98.12 81 CYS A CA 1
ATOM 649 C C . CYS A 1 81 ? 6.323 -4.415 -14.216 1.00 98.12 81 CYS A C 1
ATOM 651 O O . CYS A 1 81 ? 6.853 -3.559 -14.928 1.00 98.12 81 CYS A O 1
ATOM 653 N N . PRO A 1 82 ? 5.093 -4.894 -14.486 1.00 97.62 82 PRO A N 1
ATOM 654 C CA . PRO A 1 82 ? 4.275 -4.364 -15.572 1.00 97.62 82 PRO A CA 1
ATOM 655 C C . PRO A 1 82 ? 4.029 -2.862 -15.431 1.00 97.62 82 PRO A C 1
ATOM 657 O O . PRO A 1 82 ? 3.693 -2.378 -14.348 1.00 97.62 82 PRO A O 1
ATOM 660 N N . TYR A 1 83 ? 4.131 -2.138 -16.542 1.00 96.81 83 TYR A N 1
ATOM 661 C CA . TYR A 1 83 ? 3.667 -0.759 -16.617 1.00 96.81 83 TYR A CA 1
ATOM 662 C C . TYR A 1 83 ? 2.138 -0.721 -16.582 1.00 96.81 83 TYR A C 1
ATOM 664 O O . TYR A 1 83 ? 1.461 -1.371 -17.381 1.00 96.81 83 TYR A O 1
ATOM 672 N N . ILE A 1 84 ? 1.587 0.050 -15.645 1.00 97.00 84 ILE A N 1
ATOM 673 C CA . ILE A 1 84 ? 0.142 0.174 -15.453 1.00 97.00 84 ILE A CA 1
ATOM 674 C C . ILE A 1 84 ? -0.315 1.512 -16.016 1.00 97.00 84 ILE A C 1
ATOM 676 O O . ILE A 1 84 ? -0.014 2.566 -15.461 1.00 97.00 84 ILE A O 1
ATOM 680 N N . LYS A 1 85 ? -1.075 1.460 -17.112 1.00 95.94 85 LYS A N 1
ATOM 681 C CA . LYS A 1 85 ? -1.690 2.638 -17.726 1.00 95.94 85 LYS A CA 1
ATOM 682 C C . LYS A 1 85 ? -3.143 2.780 -17.278 1.00 95.94 85 LYS A C 1
ATOM 684 O O . LYS A 1 85 ? -3.937 1.850 -17.421 1.00 95.94 85 LYS A O 1
ATOM 689 N N . GLY A 1 86 ? -3.502 3.961 -16.792 1.00 96.62 86 GLY A N 1
ATOM 690 C CA . GLY A 1 86 ? -4.858 4.283 -16.357 1.00 96.62 86 GLY A CA 1
ATOM 691 C C . GLY A 1 86 ? -4.927 5.654 -15.698 1.00 96.62 86 GLY A C 1
ATOM 692 O O . GLY A 1 86 ? -4.005 6.460 -15.837 1.00 96.62 86 GLY A O 1
ATOM 693 N N . LYS A 1 87 ? -6.003 5.890 -14.950 1.00 97.50 87 LYS A N 1
ATOM 694 C CA . LYS A 1 87 ? -6.203 7.110 -14.160 1.00 97.50 87 LYS A CA 1
ATOM 695 C C . LYS A 1 87 ? -5.808 6.896 -12.702 1.00 97.50 87 LYS A C 1
ATOM 697 O O . LYS A 1 87 ? -5.820 5.765 -12.212 1.00 97.50 87 LYS A O 1
ATOM 702 N N . ALA A 1 88 ? -5.533 7.983 -11.985 1.00 97.81 88 ALA A N 1
ATOM 703 C CA . ALA A 1 88 ? -5.444 7.928 -10.529 1.00 97.81 88 ALA A CA 1
ATOM 704 C C . ALA A 1 88 ? -6.755 7.367 -9.951 1.00 97.81 88 ALA A C 1
ATOM 706 O O . ALA A 1 88 ? -7.846 7.785 -10.350 1.00 97.81 88 ALA A O 1
ATOM 707 N N . ALA A 1 89 ? -6.640 6.402 -9.040 1.00 98.12 89 ALA A N 1
ATOM 708 C CA . ALA A 1 89 ? -7.803 5.798 -8.410 1.00 98.12 89 ALA A CA 1
ATOM 709 C C . ALA A 1 89 ? -8.541 6.813 -7.524 1.00 98.12 89 ALA A C 1
ATOM 711 O O . ALA A 1 89 ? -7.930 7.672 -6.884 1.00 98.12 89 ALA A O 1
ATOM 712 N N . THR A 1 90 ? -9.867 6.712 -7.476 1.00 97.69 90 THR A N 1
ATOM 713 C CA . THR A 1 90 ? -10.681 7.531 -6.567 1.00 97.69 90 THR A CA 1
ATOM 714 C C . THR A 1 90 ? -10.522 7.063 -5.119 1.00 97.69 90 THR A C 1
ATOM 716 O O . THR A 1 90 ? -10.226 5.898 -4.868 1.00 97.69 90 THR A O 1
ATOM 719 N N . ASP A 1 91 ? -10.825 7.922 -4.144 1.00 97.88 91 ASP A N 1
ATOM 720 C CA . ASP A 1 91 ? -10.805 7.559 -2.715 1.00 97.88 91 ASP A CA 1
ATOM 721 C C . ASP A 1 91 ? -11.642 6.300 -2.394 1.00 97.88 91 ASP A C 1
ATOM 723 O O . ASP A 1 91 ? -11.281 5.495 -1.540 1.00 97.88 91 ASP A O 1
ATOM 727 N N . SER A 1 92 ? -12.745 6.079 -3.119 1.00 97.25 92 SER A N 1
ATOM 728 C CA . SER A 1 92 ? -13.585 4.884 -2.923 1.00 97.25 92 SER A CA 1
ATOM 729 C C . SER A 1 92 ? -12.953 3.628 -3.523 1.00 97.25 92 SER A C 1
ATOM 731 O O . SER A 1 92 ? -13.012 2.568 -2.910 1.00 97.25 92 SER A O 1
ATOM 733 N N . GLU A 1 93 ? -12.333 3.752 -4.699 1.00 97.75 93 GLU A N 1
ATOM 734 C CA . GLU A 1 93 ? -11.597 2.663 -5.353 1.00 97.75 93 GLU A CA 1
ATOM 735 C C . GLU A 1 93 ? -10.386 2.235 -4.506 1.00 97.75 93 GLU A C 1
ATOM 737 O O . GLU A 1 93 ? -10.167 1.042 -4.305 1.00 97.75 93 GLU A O 1
ATOM 742 N N . ILE A 1 94 ? -9.643 3.196 -3.939 1.00 98.50 94 ILE A N 1
ATOM 743 C CA . ILE A 1 94 ? -8.510 2.932 -3.035 1.00 98.50 94 ILE A CA 1
ATOM 744 C C . ILE A 1 94 ? -8.991 2.223 -1.768 1.00 98.50 94 ILE A C 1
ATOM 746 O O . ILE A 1 94 ? -8.465 1.174 -1.404 1.00 98.50 94 ILE A O 1
ATOM 750 N N . SER A 1 95 ? -10.015 2.774 -1.114 1.00 97.81 95 SER A N 1
ATOM 751 C CA . SER A 1 95 ? -10.631 2.209 0.088 1.00 97.81 95 SER A CA 1
ATOM 752 C C . SER A 1 95 ? -11.088 0.758 -0.130 1.00 97.81 95 SER A C 1
ATOM 754 O O .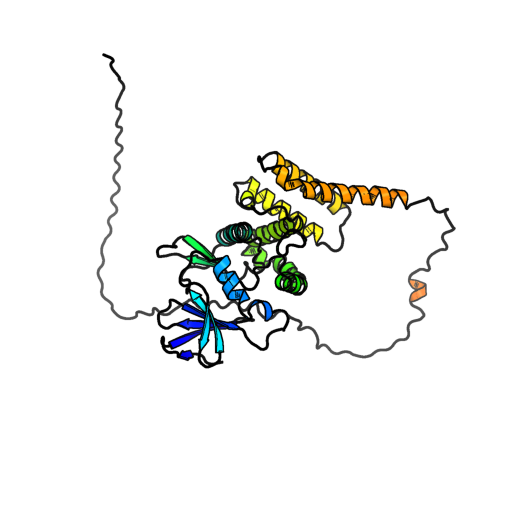 SER A 1 95 ? -10.760 -0.114 0.677 1.00 97.81 95 SER A O 1
ATOM 756 N N . PHE A 1 96 ? -11.749 0.466 -1.254 1.00 97.44 96 PHE A N 1
ATOM 757 C CA . PHE A 1 96 ? -12.134 -0.899 -1.619 1.00 97.44 96 PHE A CA 1
ATOM 758 C C . PHE A 1 96 ? -10.913 -1.799 -1.836 1.00 97.44 96 PHE A C 1
ATOM 760 O O . PHE A 1 96 ? -10.810 -2.876 -1.243 1.00 97.44 96 PHE A O 1
ATOM 767 N N . LYS A 1 97 ? -9.932 -1.325 -2.617 1.00 98.00 97 LYS A N 1
ATOM 768 C CA . LYS A 1 97 ? -8.725 -2.096 -2.922 1.00 98.00 97 LYS A CA 1
ATOM 769 C C . LYS A 1 97 ? -7.896 -2.422 -1.679 1.00 98.00 97 LYS A C 1
ATOM 771 O O . LYS A 1 97 ? -7.310 -3.499 -1.602 1.00 98.00 97 LYS A O 1
ATOM 776 N N . LEU A 1 98 ? -7.856 -1.528 -0.693 1.00 98.00 98 LEU A N 1
ATOM 777 C CA . LEU A 1 98 ? -7.191 -1.767 0.588 1.00 98.00 98 LEU A CA 1
ATOM 778 C C . LEU A 1 98 ? -7.783 -2.958 1.340 1.00 98.00 98 LEU A C 1
ATOM 780 O O . LEU A 1 98 ? -7.029 -3.773 1.868 1.00 98.00 98 LEU A O 1
ATOM 784 N N . THR A 1 99 ? -9.109 -3.081 1.357 1.00 96.44 99 THR A N 1
ATOM 785 C CA . THR A 1 99 ? -9.779 -4.237 1.960 1.00 96.44 99 THR A CA 1
ATOM 786 C C . THR A 1 99 ? -9.472 -5.517 1.199 1.00 96.44 99 THR A C 1
ATOM 788 O O . THR A 1 99 ? -9.151 -6.514 1.836 1.00 96.44 99 THR A O 1
ATOM 791 N N . GLU A 1 100 ? -9.470 -5.501 -0.138 1.00 96.25 100 GLU A N 1
ATOM 792 C CA . GLU A 1 100 ? -9.060 -6.681 -0.914 1.00 96.25 100 GLU A CA 1
ATOM 793 C C . GLU A 1 100 ? -7.628 -7.120 -0.571 1.00 96.25 100 GLU A C 1
ATOM 795 O O . GLU A 1 100 ? -7.366 -8.306 -0.362 1.00 96.25 100 GLU A O 1
ATOM 800 N N . ILE A 1 101 ? -6.691 -6.166 -0.492 1.00 96.50 101 ILE A N 1
ATOM 801 C CA . ILE A 1 101 ? -5.293 -6.436 -0.133 1.00 96.50 101 ILE A CA 1
ATOM 802 C C . ILE A 1 101 ? -5.212 -7.029 1.271 1.00 96.50 101 ILE A C 1
ATOM 804 O O . ILE A 1 101 ? -4.525 -8.036 1.468 1.00 96.50 101 ILE A O 1
ATOM 808 N N . TYR A 1 102 ? -5.917 -6.435 2.232 1.00 95.19 102 TYR A N 1
ATOM 809 C CA . TYR A 1 102 ? -5.954 -6.922 3.602 1.00 95.19 102 TYR A CA 1
ATOM 810 C C . TYR A 1 102 ? -6.525 -8.334 3.676 1.00 95.19 102 TYR A C 1
ATOM 812 O O . TYR A 1 102 ? -5.895 -9.208 4.260 1.00 95.19 102 TYR A O 1
ATOM 820 N N . ASN A 1 103 ? -7.647 -8.596 3.011 1.00 92.44 103 ASN A N 1
ATOM 821 C CA . ASN A 1 103 ? -8.287 -9.905 3.056 1.00 92.44 103 ASN A CA 1
ATOM 822 C C . ASN A 1 103 ? -7.411 -10.992 2.437 1.00 92.44 103 ASN A C 1
ATOM 824 O O . ASN A 1 103 ? -7.303 -12.103 2.948 1.00 92.44 103 ASN A O 1
ATOM 828 N N . LYS A 1 104 ? -6.735 -10.652 1.338 1.00 91.94 104 LYS A N 1
ATOM 829 C CA . LYS A 1 104 ? -5.856 -11.573 0.622 1.00 91.94 104 LYS A CA 1
ATOM 830 C C . LYS A 1 104 ? -4.538 -11.836 1.352 1.00 91.94 104 LYS A C 1
ATOM 832 O O . LYS A 1 104 ? -3.975 -12.918 1.217 1.00 91.94 104 LYS A O 1
ATOM 837 N N . THR A 1 105 ? -3.989 -10.842 2.052 1.00 92.50 105 THR A N 1
ATOM 838 C CA . THR A 1 105 ? -2.577 -10.872 2.487 1.00 92.50 105 THR A CA 1
ATOM 839 C C . THR A 1 105 ? -2.352 -10.593 3.974 1.00 92.50 105 THR A C 1
ATOM 841 O O . THR A 1 105 ? -1.234 -10.763 4.461 1.00 92.50 105 THR A O 1
ATOM 844 N N . GLY A 1 106 ? -3.370 -10.116 4.690 1.00 92.06 106 GLY A N 1
ATOM 845 C CA . GLY A 1 106 ? -3.269 -9.570 6.046 1.00 92.06 106 GLY A CA 1
ATOM 846 C C . GLY A 1 106 ? -2.487 -8.252 6.140 1.00 92.06 106 GLY A C 1
ATOM 847 O O . GLY A 1 106 ? -2.167 -7.806 7.245 1.00 92.06 106 GLY A O 1
ATOM 848 N N . ARG A 1 107 ? -2.114 -7.648 5.002 1.00 94.88 107 ARG A N 1
ATOM 849 C CA . ARG A 1 107 ? -1.288 -6.435 4.948 1.00 94.88 107 ARG A CA 1
ATOM 850 C C . ARG A 1 107 ? -2.127 -5.179 4.804 1.00 94.88 107 ARG A C 1
ATOM 852 O O . ARG A 1 107 ? -3.174 -5.186 4.169 1.00 94.88 107 ARG A O 1
ATOM 859 N N . ILE A 1 108 ? -1.600 -4.081 5.333 1.00 96.44 108 ILE A N 1
ATOM 860 C CA . ILE A 1 108 ? -2.185 -2.746 5.218 1.00 96.44 108 ILE A CA 1
ATOM 861 C C . ILE A 1 108 ? -1.196 -1.854 4.472 1.00 96.44 108 ILE A C 1
ATOM 863 O O . ILE A 1 108 ? -0.042 -1.740 4.883 1.00 96.44 108 ILE A O 1
ATOM 867 N N . VAL A 1 109 ? -1.641 -1.223 3.384 1.00 97.25 109 VAL A N 1
ATOM 868 C CA . VAL A 1 109 ? -0.852 -0.223 2.644 1.00 97.25 109 VAL A CA 1
ATOM 869 C C . VAL A 1 109 ? -1.056 1.133 3.319 1.00 97.25 109 VAL A C 1
ATOM 871 O O . VAL A 1 109 ? -2.064 1.804 3.102 1.00 97.25 109 VAL A O 1
ATOM 874 N N . ILE A 1 110 ? -0.147 1.497 4.224 1.00 95.94 110 ILE A N 1
ATOM 875 C CA . ILE A 1 110 ? -0.338 2.642 5.137 1.00 95.94 110 ILE A CA 1
ATOM 876 C C . ILE A 1 110 ? -0.202 4.011 4.454 1.00 95.94 110 ILE A C 1
ATOM 878 O O . ILE A 1 110 ? -0.707 5.008 4.964 1.00 95.94 110 ILE A O 1
ATOM 882 N N . ASP A 1 111 ? 0.449 4.062 3.297 1.00 95.19 111 ASP A N 1
ATOM 883 C CA . ASP A 1 111 ? 0.681 5.249 2.473 1.00 95.19 111 ASP A CA 1
ATOM 884 C C . ASP A 1 111 ? -0.248 5.308 1.249 1.00 95.19 111 ASP A C 1
ATOM 886 O O . ASP A 1 111 ? 0.012 6.031 0.289 1.00 95.19 111 ASP A O 1
ATOM 890 N N . ALA A 1 112 ? -1.370 4.584 1.275 1.00 97.12 112 ALA A N 1
ATOM 891 C CA . ALA A 1 112 ? -2.295 4.507 0.143 1.00 97.12 112 ALA A CA 1
ATOM 892 C C . ALA A 1 112 ? -2.939 5.843 -0.267 1.00 97.12 112 ALA A C 1
ATOM 894 O O . ALA A 1 112 ? -3.491 5.953 -1.356 1.00 97.12 112 ALA A O 1
ATOM 895 N N . MET A 1 113 ? -2.841 6.863 0.585 1.00 95.56 113 MET A N 1
ATOM 896 C CA . MET A 1 113 ? -3.305 8.231 0.319 1.00 95.56 113 MET A CA 1
ATOM 897 C C . MET A 1 113 ? -2.309 9.034 -0.535 1.00 95.56 113 MET A C 1
ATOM 899 O O . MET A 1 113 ? -2.528 10.217 -0.796 1.00 95.56 113 MET A O 1
ATOM 903 N N . GLY A 1 114 ? -1.180 8.435 -0.929 1.00 93.00 114 GLY A N 1
ATOM 904 C CA . GLY A 1 114 ? -0.275 9.018 -1.908 1.00 93.00 114 GLY A CA 1
ATOM 905 C C . GLY A 1 114 ? -0.959 9.120 -3.268 1.00 93.00 114 GLY A C 1
ATOM 906 O O . GLY A 1 114 ? -1.465 8.128 -3.800 1.00 93.00 114 GLY A O 1
ATOM 907 N N . TRP A 1 115 ? -0.974 10.323 -3.850 1.00 89.31 115 TRP A N 1
ATOM 908 C CA . TRP A 1 115 ? -1.455 10.490 -5.220 1.00 89.31 115 TRP A CA 1
ATOM 909 C C . TRP A 1 115 ? -0.693 9.554 -6.154 1.00 89.31 115 TRP A C 1
ATOM 911 O O . TRP A 1 115 ? 0.531 9.514 -6.126 1.00 89.31 115 TRP A O 1
ATOM 921 N N . GLN A 1 116 ? -1.442 8.841 -6.995 1.00 92.75 116 GLN A N 1
ATOM 922 C CA . GLN A 1 116 ? -0.927 7.870 -7.963 1.00 92.75 116 GLN A CA 1
ATOM 923 C C . GLN A 1 116 ? -0.324 6.586 -7.370 1.00 92.75 116 GLN A C 1
ATOM 925 O O . GLN A 1 116 ? 0.083 5.734 -8.147 1.00 92.75 116 GLN A O 1
ATOM 930 N N . ASN A 1 117 ? -0.367 6.349 -6.051 1.00 97.00 117 ASN A N 1
ATOM 931 C CA . ASN A 1 117 ? 0.001 5.034 -5.495 1.00 97.00 117 ASN A CA 1
ATOM 932 C C . ASN A 1 117 ? -0.967 3.922 -5.938 1.00 97.00 117 ASN A C 1
ATOM 934 O O . ASN A 1 117 ? -0.620 2.738 -5.911 1.00 97.00 117 ASN A O 1
ATOM 938 N N . PHE A 1 118 ? -2.169 4.305 -6.376 1.00 98.50 118 PHE A N 1
ATOM 939 C CA . PHE A 1 118 ? -3.182 3.424 -6.941 1.00 98.50 118 PHE A CA 1
ATOM 940 C C . PHE A 1 118 ? -3.652 3.940 -8.302 1.00 98.50 118 PHE A C 1
ATOM 942 O O . PHE A 1 118 ? -3.988 5.120 -8.450 1.00 98.50 118 PHE A O 1
ATOM 949 N N . ILE A 1 119 ? -3.715 3.037 -9.280 1.00 98.38 119 ILE A N 1
ATOM 950 C CA . ILE A 1 119 ? -4.136 3.321 -10.655 1.00 98.38 119 ILE A CA 1
ATOM 951 C C . ILE A 1 119 ? -5.321 2.433 -11.014 1.00 98.38 119 ILE A C 1
ATOM 953 O O . ILE A 1 119 ? -5.253 1.216 -10.850 1.00 98.38 119 ILE A O 1
ATOM 957 N N . THR A 1 120 ? -6.389 3.028 -11.537 1.00 98.50 120 THR A N 1
ATOM 958 C CA . THR A 1 120 ? -7.532 2.291 -12.085 1.00 98.50 120 THR A CA 1
ATOM 959 C C . THR A 1 120 ? -7.359 2.158 -13.594 1.00 98.50 120 THR A C 1
ATOM 961 O O . THR A 1 120 ? -7.266 3.155 -14.312 1.00 98.50 120 THR A O 1
ATOM 964 N N . ILE A 1 121 ? -7.293 0.916 -14.077 1.00 98.00 121 ILE A N 1
ATOM 965 C CA . ILE A 1 121 ? -7.070 0.597 -15.491 1.00 98.00 121 ILE A CA 1
ATOM 966 C C . ILE A 1 121 ? -8.313 0.976 -16.300 1.00 98.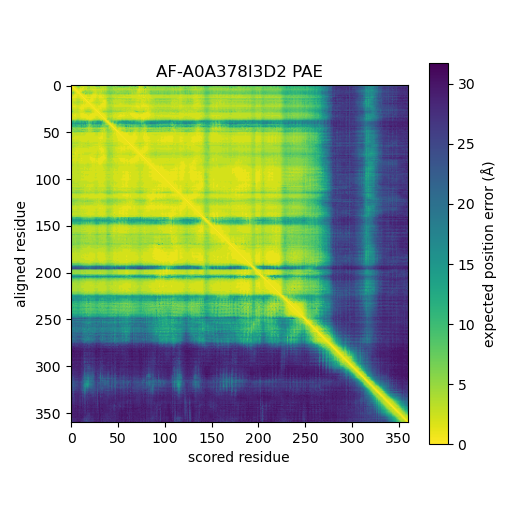00 121 ILE A C 1
ATOM 968 O O . ILE A 1 121 ? -9.412 0.495 -16.038 1.00 98.00 121 ILE A O 1
ATOM 972 N N . GLU A 1 122 ? -8.153 1.802 -17.330 1.00 96.69 122 GLU A N 1
ATOM 973 C CA . GLU A 1 122 ? -9.290 2.303 -18.120 1.00 96.69 122 GLU A CA 1
ATOM 974 C C . GLU A 1 122 ? -9.548 1.503 -19.404 1.00 96.69 122 GLU A C 1
ATOM 976 O O . GLU A 1 122 ? -10.636 1.583 -19.978 1.00 96.69 122 GLU A O 1
ATOM 981 N N . LYS A 1 123 ? -8.563 0.723 -19.867 1.00 95.25 123 LYS A N 1
ATOM 982 C CA . LYS A 1 123 ? -8.592 0.015 -21.156 1.00 95.25 123 LYS A CA 1
ATOM 983 C C . LYS A 1 123 ? -7.971 -1.380 -21.052 1.00 95.25 123 LYS A C 1
ATOM 985 O O . LYS A 1 123 ? -7.136 -1.633 -20.190 1.00 95.25 123 LYS A O 1
ATOM 990 N N . GLY A 1 124 ? -8.340 -2.261 -21.981 1.00 94.38 124 GLY A N 1
ATOM 991 C CA . GLY A 1 124 ? -7.801 -3.620 -22.071 1.00 94.38 124 GLY A CA 1
ATOM 992 C C . GLY A 1 124 ? -8.515 -4.637 -21.167 1.00 94.38 124 GLY A C 1
ATOM 993 O O . GLY A 1 124 ? -9.571 -4.334 -20.610 1.00 94.38 124 GLY A O 1
ATOM 994 N N . PRO A 1 125 ? -7.955 -5.852 -21.022 1.00 93.81 125 PRO A N 1
ATOM 995 C CA . PRO A 1 125 ? -8.627 -6.975 -20.359 1.00 93.81 125 PRO A CA 1
ATOM 996 C C . PRO A 1 125 ? -8.829 -6.775 -18.851 1.00 93.81 125 PRO A C 1
ATOM 998 O O . PRO A 1 125 ? -9.733 -7.362 -18.271 1.00 93.81 125 PRO A O 1
ATOM 1001 N N . ASN A 1 126 ? -8.025 -5.914 -18.222 1.00 94.50 126 ASN A N 1
ATOM 1002 C CA . ASN A 1 126 ? -8.118 -5.595 -16.796 1.00 94.50 126 ASN A CA 1
ATOM 1003 C C . ASN A 1 126 ? -8.876 -4.278 -16.532 1.00 94.50 126 ASN A C 1
ATOM 1005 O O . ASN A 1 126 ? -8.702 -3.671 -15.477 1.00 94.50 126 ASN A O 1
ATOM 1009 N N . ARG A 1 127 ? -9.684 -3.793 -17.491 1.00 96.69 127 ARG A N 1
ATOM 1010 C CA . ARG A 1 127 ? -10.457 -2.548 -17.348 1.00 96.69 127 ARG A CA 1
ATOM 1011 C C . ARG A 1 127 ? -11.296 -2.558 -16.064 1.00 96.69 127 ARG A C 1
ATOM 1013 O O . ARG A 1 127 ? -11.962 -3.538 -15.755 1.00 96.69 127 ARG A O 1
ATOM 1020 N N . GLY A 1 128 ? -11.279 -1.439 -15.347 1.00 97.12 128 GLY A N 1
ATOM 1021 C CA . GLY A 1 128 ? -11.981 -1.236 -14.081 1.00 97.12 128 GLY A CA 1
ATOM 1022 C C . GLY A 1 128 ? -11.221 -1.738 -12.852 1.00 97.12 128 GLY A C 1
ATOM 1023 O O . GLY A 1 128 ? -11.610 -1.403 -11.739 1.00 97.12 128 GLY A O 1
ATOM 1024 N N . GLN A 1 129 ? -10.129 -2.493 -13.016 1.00 98.00 129 GLN A N 1
ATOM 1025 C CA . GLN A 1 129 ? -9.335 -2.947 -11.877 1.00 98.00 129 GLN A CA 1
ATOM 1026 C C . GLN A 1 129 ? -8.467 -1.816 -11.324 1.00 98.00 129 GLN A C 1
ATOM 1028 O O . GLN A 1 129 ? -7.731 -1.159 -12.064 1.00 98.00 129 GLN A O 1
ATOM 1033 N N . THR A 1 130 ? -8.509 -1.641 -10.005 1.00 98.44 130 THR A N 1
ATOM 1034 C CA . THR A 1 130 ? -7.610 -0.753 -9.266 1.00 98.44 130 THR A CA 1
ATOM 1035 C C . THR A 1 130 ? -6.369 -1.522 -8.817 1.00 98.44 130 THR A C 1
ATOM 1037 O O . THR A 1 130 ? -6.468 -2.553 -8.150 1.00 98.44 130 THR A O 1
ATOM 1040 N N . ILE A 1 131 ? -5.192 -1.021 -9.183 1.00 98.44 131 ILE A N 1
ATOM 1041 C CA . ILE A 1 131 ? -3.886 -1.638 -8.943 1.00 98.44 131 ILE A CA 1
ATOM 1042 C C . ILE A 1 131 ? -3.088 -0.780 -7.966 1.00 98.44 131 ILE A C 1
ATOM 1044 O O . ILE A 1 131 ? -2.961 0.425 -8.167 1.00 98.44 131 ILE A O 1
ATOM 1048 N N . CYS A 1 132 ? -2.522 -1.408 -6.936 1.00 98.50 132 CYS A N 1
ATOM 1049 C CA . CYS A 1 132 ? -1.572 -0.775 -6.025 1.00 98.50 132 CYS A CA 1
ATOM 1050 C C . CYS A 1 132 ? -0.180 -0.816 -6.665 1.00 98.50 132 CYS A C 1
ATOM 1052 O O . CYS A 1 132 ? 0.391 -1.899 -6.819 1.00 98.50 132 CYS A O 1
ATOM 1054 N N . ILE A 1 133 ? 0.341 0.340 -7.083 1.00 97.31 133 ILE A N 1
ATOM 1055 C CA . ILE A 1 133 ? 1.633 0.423 -7.776 1.00 97.31 133 ILE A CA 1
ATOM 1056 C C . ILE A 1 133 ? 2.803 0.733 -6.836 1.00 97.31 133 ILE A C 1
ATOM 1058 O O . ILE A 1 133 ? 3.956 0.461 -7.188 1.00 97.31 133 ILE A O 1
ATOM 1062 N N . ASP A 1 134 ? 2.525 1.284 -5.653 1.00 95.69 134 ASP A N 1
ATOM 1063 C CA . ASP A 1 134 ? 3.506 1.449 -4.583 1.00 95.69 134 ASP A CA 1
ATOM 1064 C C . ASP A 1 134 ? 3.178 0.517 -3.414 1.00 95.69 134 ASP A C 1
ATOM 1066 O O . ASP A 1 134 ? 2.194 0.697 -2.701 1.00 95.69 134 ASP A O 1
ATOM 1070 N N . VAL A 1 135 ? 3.984 -0.536 -3.271 1.00 96.81 135 VAL A N 1
ATOM 1071 C CA . VAL A 1 135 ? 3.761 -1.636 -2.319 1.00 96.81 135 VAL A CA 1
ATOM 1072 C C . VAL A 1 135 ? 4.770 -1.629 -1.170 1.00 96.81 135 VAL A C 1
ATOM 1074 O O . VAL A 1 135 ? 4.709 -2.504 -0.302 1.00 96.81 135 VAL A O 1
ATOM 1077 N N . GLY A 1 136 ? 5.712 -0.676 -1.146 1.00 94.00 136 GLY A N 1
ATOM 1078 C CA . GLY A 1 136 ? 6.821 -0.659 -0.184 1.00 94.00 136 GLY A CA 1
ATOM 1079 C C . GLY A 1 136 ? 6.328 -0.683 1.265 1.00 94.00 136 GLY A C 1
ATOM 1080 O O . GLY A 1 136 ? 6.809 -1.475 2.089 1.00 94.00 136 GLY A O 1
ATOM 1081 N N . LEU A 1 137 ? 5.270 0.083 1.537 1.00 94.94 137 LEU A N 1
ATOM 1082 C CA . LEU A 1 137 ? 4.629 0.219 2.843 1.00 94.94 137 LEU A CA 1
ATOM 1083 C C . LEU A 1 137 ? 3.370 -0.660 3.007 1.00 94.94 137 LEU A C 1
ATOM 1085 O O . LEU A 1 137 ? 2.499 -0.367 3.823 1.00 94.94 137 LEU A O 1
ATOM 1089 N N . ALA A 1 138 ? 3.291 -1.793 2.298 1.00 96.50 138 ALA A N 1
ATOM 1090 C CA . ALA A 1 138 ? 2.320 -2.853 2.582 1.00 96.50 138 ALA A CA 1
ATOM 1091 C C . ALA A 1 138 ? 2.759 -3.692 3.803 1.00 96.50 138 ALA A C 1
ATOM 1093 O O . ALA A 1 138 ? 3.467 -4.705 3.692 1.00 96.50 138 ALA A O 1
ATOM 1094 N N . LEU A 1 139 ? 2.365 -3.256 4.998 1.00 95.12 139 LEU A N 1
ATOM 1095 C CA . LEU A 1 139 ? 2.872 -3.782 6.264 1.00 95.12 139 LEU A CA 1
ATOM 1096 C C . LEU A 1 139 ? 2.026 -4.937 6.804 1.00 95.12 139 LEU A C 1
ATOM 1098 O O . LEU A 1 139 ? 0.802 -4.866 6.825 1.00 95.12 139 LEU A O 1
ATOM 1102 N N . LEU A 1 140 ? 2.696 -5.985 7.292 1.00 93.31 140 LEU A N 1
ATOM 1103 C CA . LEU A 1 140 ? 2.082 -7.061 8.075 1.00 93.31 140 LEU A CA 1
ATOM 1104 C C . LEU A 1 140 ? 2.378 -6.820 9.560 1.00 93.31 140 LEU A C 1
ATOM 1106 O O . LEU A 1 140 ? 3.491 -7.080 10.017 1.00 93.31 140 LEU A O 1
ATOM 1110 N N . LEU A 1 141 ? 1.395 -6.309 10.301 1.00 91.25 141 LEU A N 1
ATOM 1111 C CA . LEU A 1 141 ? 1.535 -5.839 11.686 1.00 91.25 141 LEU A CA 1
ATOM 1112 C C . LEU A 1 141 ? 1.028 -6.845 12.727 1.00 91.25 141 LEU A C 1
ATOM 1114 O O . LEU A 1 141 ? 0.739 -6.477 13.867 1.00 91.25 141 LEU A O 1
ATOM 1118 N N . ASN A 1 142 ? 0.916 -8.119 12.348 1.00 84.00 142 ASN A N 1
ATOM 1119 C CA . ASN A 1 142 ? 0.465 -9.173 13.248 1.00 84.00 142 ASN A CA 1
ATOM 1120 C C . ASN A 1 142 ? 1.432 -9.312 14.425 1.00 84.00 142 ASN A C 1
ATOM 1122 O O . ASN A 1 142 ? 2.624 -9.578 14.255 1.00 84.00 142 ASN A O 1
ATOM 1126 N N . LYS A 1 143 ? 0.895 -9.156 15.636 1.00 72.62 143 LYS A N 1
ATOM 1127 C CA . LYS A 1 143 ? 1.647 -9.355 16.882 1.00 72.62 143 LYS A CA 1
ATOM 1128 C C . LYS A 1 143 ? 1.430 -10.746 17.480 1.00 72.62 143 LYS A C 1
ATOM 1130 O O . LYS A 1 143 ? 2.231 -11.158 18.318 1.00 72.62 143 LYS A O 1
ATOM 1135 N N . SER A 1 144 ? 0.408 -11.483 17.030 1.00 69.88 144 SER A N 1
ATOM 1136 C CA . SER A 1 144 ? 0.146 -12.854 17.489 1.00 69.88 144 SER A CA 1
ATOM 1137 C C . SER A 1 144 ? 1.280 -13.803 17.106 1.00 69.88 144 SER A C 1
ATOM 1139 O O . SER A 1 144 ? 1.799 -13.733 15.996 1.00 69.88 144 SER A O 1
ATOM 1141 N N . ASN A 1 145 ? 1.645 -14.705 18.019 1.00 66.88 145 ASN A N 1
ATOM 1142 C CA . ASN A 1 145 ? 2.603 -15.785 17.758 1.00 66.88 145 ASN A CA 1
ATOM 1143 C C . ASN A 1 145 ? 2.034 -16.874 16.832 1.00 66.88 145 ASN A C 1
ATOM 1145 O O . ASN A 1 145 ? 2.791 -17.690 16.326 1.00 66.88 145 ASN A O 1
ATOM 1149 N N . GLU A 1 146 ? 0.718 -16.879 16.613 1.00 70.50 146 GLU A N 1
ATOM 1150 C CA . GLU A 1 146 ? 0.007 -17.893 15.821 1.00 70.50 146 GLU A CA 1
ATOM 1151 C C . GLU A 1 146 ? 0.036 -17.595 14.312 1.00 70.50 146 GLU A C 1
ATOM 1153 O O . GLU A 1 146 ? -0.270 -18.469 13.507 1.00 70.50 146 GLU A O 1
ATOM 1158 N N . LEU A 1 147 ? 0.386 -16.365 13.916 1.00 68.50 147 LEU A N 1
ATOM 1159 C CA . LEU A 1 147 ? 0.382 -15.920 12.523 1.00 68.50 147 LEU A CA 1
ATOM 1160 C C . LEU A 1 147 ? 1.796 -15.547 12.061 1.00 68.50 147 LEU A C 1
ATOM 1162 O O . LEU A 1 147 ? 2.607 -15.095 12.876 1.00 68.50 147 LEU A O 1
ATOM 1166 N N . PRO A 1 148 ? 2.095 -15.656 10.752 1.00 74.00 148 PRO A N 1
ATOM 1167 C CA . PRO A 1 148 ? 3.352 -15.169 10.203 1.00 74.00 148 PRO A CA 1
ATOM 1168 C C . PRO A 1 148 ? 3.590 -13.703 10.582 1.00 74.00 148 PRO A C 1
ATOM 1170 O O . PRO A 1 148 ? 2.729 -12.842 10.376 1.00 74.00 148 PRO A O 1
ATOM 1173 N N . LYS A 1 149 ? 4.774 -13.419 11.131 1.00 83.88 149 LYS A N 1
ATOM 1174 C CA . LYS A 1 149 ? 5.225 -12.064 11.466 1.00 83.88 149 LYS A CA 1
ATOM 1175 C C . LYS A 1 149 ? 6.225 -11.578 10.432 1.00 83.88 149 LYS A C 1
ATOM 1177 O O . LYS A 1 149 ? 7.031 -12.345 9.914 1.00 83.88 149 LYS A O 1
ATOM 1182 N N . SER A 1 150 ? 6.216 -10.276 10.175 1.00 88.88 150 SER A N 1
ATOM 1183 C CA . SER A 1 150 ? 7.251 -9.621 9.382 1.00 88.88 150 SER A CA 1
ATOM 1184 C C . SER A 1 150 ? 7.978 -8.620 10.266 1.00 88.88 150 SER A C 1
ATOM 1186 O O . SER A 1 150 ? 7.486 -7.511 10.459 1.00 88.88 150 SER A O 1
ATOM 1188 N N . GLN A 1 151 ? 9.156 -8.992 10.779 1.00 89.81 151 GLN A N 1
ATOM 1189 C CA . GLN A 1 151 ? 9.958 -8.092 11.617 1.00 89.81 151 GLN A CA 1
ATOM 1190 C C . GLN A 1 151 ? 10.245 -6.772 10.893 1.00 89.81 151 GLN A C 1
ATOM 1192 O O . GLN A 1 151 ? 10.054 -5.709 11.461 1.00 89.81 151 GLN A O 1
ATOM 1197 N N . THR A 1 152 ? 10.562 -6.828 9.595 1.00 90.12 152 THR A N 1
ATOM 1198 C CA . THR A 1 152 ? 10.735 -5.634 8.756 1.00 90.12 152 THR A CA 1
ATOM 1199 C C . THR A 1 152 ? 9.498 -4.734 8.740 1.00 90.12 152 THR A C 1
ATOM 1201 O O . THR A 1 152 ? 9.635 -3.516 8.741 1.00 90.12 152 THR A O 1
ATOM 1204 N N . SER A 1 153 ? 8.288 -5.308 8.724 1.00 92.44 153 SER A N 1
ATOM 1205 C CA . SER A 1 153 ? 7.053 -4.515 8.754 1.00 92.44 153 SER A CA 1
ATOM 1206 C C . SER A 1 153 ? 6.818 -3.879 10.125 1.00 92.44 153 SER A C 1
ATOM 1208 O O . SER A 1 153 ? 6.382 -2.735 10.186 1.00 92.44 153 SER A O 1
ATOM 1210 N N . LEU A 1 154 ? 7.124 -4.601 11.209 1.00 92.50 154 LEU A N 1
ATOM 1211 C CA . LEU A 1 154 ? 7.019 -4.093 12.580 1.00 92.50 154 LEU A CA 1
ATOM 1212 C C . LEU A 1 154 ? 8.028 -2.965 12.833 1.00 92.50 154 LEU A C 1
ATOM 1214 O O . LEU A 1 154 ? 7.632 -1.889 13.267 1.00 92.50 154 LEU A O 1
ATOM 1218 N N . ASP A 1 155 ? 9.293 -3.171 12.462 1.00 91.50 155 ASP A N 1
ATOM 1219 C CA . ASP A 1 155 ? 10.352 -2.163 12.585 1.00 91.50 155 ASP A CA 1
ATOM 1220 C C . ASP A 1 155 ? 10.010 -0.891 11.796 1.00 91.50 155 ASP A C 1
ATOM 1222 O O . ASP A 1 155 ? 10.216 0.227 12.274 1.00 91.50 155 ASP A O 1
ATOM 1226 N N . ALA A 1 156 ? 9.481 -1.054 10.578 1.00 91.19 156 ALA A N 1
ATOM 1227 C CA . ALA A 1 156 ? 9.053 0.069 9.754 1.00 91.19 156 ALA A CA 1
ATOM 1228 C C . ALA A 1 156 ? 7.876 0.820 10.378 1.00 91.19 156 ALA A C 1
ATOM 1230 O O . ALA A 1 156 ? 7.878 2.050 10.407 1.00 91.19 156 ALA A O 1
ATOM 1231 N N . TRP A 1 157 ? 6.894 0.092 10.910 1.00 93.38 157 TRP A N 1
ATOM 1232 C CA . TRP A 1 157 ? 5.758 0.694 11.592 1.00 93.38 157 TRP A CA 1
ATOM 1233 C C . TRP A 1 157 ? 6.183 1.492 12.817 1.00 93.38 157 TRP A C 1
ATOM 1235 O O . TRP A 1 157 ? 5.786 2.645 12.949 1.00 93.38 157 TRP A O 1
ATOM 1245 N N . ASP A 1 158 ? 7.030 0.928 13.674 1.00 91.81 158 ASP A N 1
ATOM 1246 C CA . ASP A 1 158 ? 7.508 1.617 14.873 1.00 91.81 158 ASP A CA 1
ATOM 1247 C C . ASP A 1 158 ? 8.289 2.891 14.520 1.00 91.81 158 ASP A C 1
ATOM 1249 O O . ASP A 1 158 ? 8.183 3.897 15.221 1.00 91.81 158 ASP A O 1
ATOM 1253 N N . ALA A 1 159 ? 9.011 2.890 13.396 1.00 89.06 159 ALA A N 1
ATOM 1254 C CA . ALA A 1 159 ? 9.710 4.071 12.903 1.00 89.06 159 ALA A CA 1
ATOM 1255 C C . ALA A 1 159 ? 8.772 5.147 12.314 1.00 89.06 159 ALA A C 1
ATOM 1257 O O . ALA A 1 159 ? 9.074 6.332 12.434 1.00 89.06 159 ALA A O 1
ATOM 1258 N N . TYR A 1 160 ? 7.659 4.766 11.673 1.00 86.44 160 TYR A N 1
ATOM 1259 C CA . TYR A 1 160 ? 6.833 5.689 10.868 1.00 86.44 160 TYR A CA 1
ATOM 1260 C C . TYR A 1 160 ? 5.478 6.031 11.464 1.00 86.44 160 TYR A C 1
ATOM 1262 O O . TYR A 1 160 ? 4.834 6.974 11.002 1.00 86.44 160 TYR A O 1
ATOM 1270 N N . LYS A 1 161 ? 5.040 5.300 12.491 1.00 91.88 161 LYS A N 1
ATOM 1271 C CA . LYS A 1 161 ? 3.699 5.436 13.053 1.00 91.88 161 LYS A CA 1
ATOM 1272 C C . LYS A 1 161 ? 3.355 6.893 13.357 1.00 91.88 161 LYS A C 1
ATOM 1274 O O . LYS A 1 161 ? 2.274 7.318 12.975 1.00 91.88 161 LYS A O 1
ATOM 1279 N N . SER A 1 162 ? 4.254 7.660 13.984 1.00 89.25 162 SER A N 1
ATOM 1280 C CA . SER A 1 162 ? 3.985 9.073 14.309 1.00 89.25 162 SER A CA 1
ATOM 1281 C C . SER A 1 162 ? 3.685 9.898 13.057 1.00 89.25 162 SER A C 1
ATOM 1283 O O . SER A 1 162 ? 2.617 10.489 12.965 1.00 89.25 162 SER A O 1
ATOM 1285 N N . ASN A 1 163 ? 4.560 9.843 12.049 1.00 89.31 163 ASN A N 1
ATOM 1286 C CA . ASN A 1 163 ? 4.404 10.604 10.806 1.00 89.31 163 ASN A CA 1
ATOM 1287 C C . ASN A 1 163 ? 3.118 10.223 10.058 1.00 89.31 163 ASN A C 1
ATOM 1289 O O . ASN A 1 163 ? 2.453 11.074 9.466 1.00 89.31 163 ASN A O 1
ATOM 1293 N N . VAL A 1 164 ? 2.754 8.938 10.089 1.00 88.81 164 VAL A N 1
ATOM 1294 C CA . VAL A 1 164 ? 1.501 8.442 9.506 1.00 88.81 164 VAL A CA 1
ATOM 1295 C C . VAL A 1 164 ? 0.297 8.996 10.271 1.00 88.81 164 VAL A C 1
ATOM 1297 O O . VAL A 1 164 ? -0.647 9.472 9.645 1.00 88.81 164 VAL A O 1
ATOM 1300 N N . MET A 1 165 ? 0.329 8.992 11.608 1.00 89.06 165 MET A N 1
ATOM 1301 C CA . MET A 1 165 ? -0.746 9.564 12.431 1.00 89.06 165 MET A CA 1
ATOM 1302 C C . MET A 1 165 ? -0.914 11.068 12.200 1.00 89.06 165 MET A C 1
ATOM 1304 O O . MET A 1 165 ? -2.041 11.558 12.083 1.00 89.06 165 MET A O 1
ATOM 1308 N N . ASP A 1 166 ? 0.197 11.791 12.087 1.00 89.19 166 ASP A N 1
ATOM 1309 C CA . ASP A 1 166 ? 0.190 13.223 11.793 1.00 89.19 166 ASP A CA 1
ATOM 1310 C C . ASP A 1 166 ? -0.400 13.473 10.397 1.00 89.19 166 ASP A C 1
ATOM 1312 O O . ASP A 1 166 ? -1.266 14.332 10.220 1.00 89.19 166 ASP A O 1
ATOM 1316 N N . SER A 1 167 ? -0.035 12.637 9.420 1.00 89.06 167 SER A N 1
ATOM 1317 C CA . SER A 1 167 ? -0.592 12.684 8.062 1.00 89.06 167 SER A CA 1
ATOM 1318 C C . SER A 1 167 ? -2.092 12.395 8.040 1.00 89.06 167 SER A C 1
ATOM 1320 O O . SER A 1 167 ? -2.831 13.081 7.335 1.00 89.06 167 SER A O 1
ATOM 1322 N N . PHE A 1 168 ? -2.579 11.447 8.847 1.00 91.88 168 PHE A N 1
ATOM 1323 C CA . PHE A 1 168 ? -4.017 11.209 9.003 1.00 91.88 168 PHE A CA 1
ATOM 1324 C C . PHE A 1 168 ? -4.752 12.411 9.589 1.00 91.88 168 PHE A C 1
ATOM 1326 O O . PHE A 1 168 ? -5.953 12.528 9.383 1.00 91.88 168 PHE A O 1
ATOM 1333 N N . SER A 1 169 ? -4.076 13.296 10.313 1.00 90.19 169 SER A N 1
ATOM 1334 C CA . SER A 1 169 ? -4.691 14.496 10.890 1.00 90.19 169 SER A CA 1
ATOM 1335 C C . SER A 1 169 ? -4.609 15.710 9.958 1.00 90.19 169 SER A C 1
ATOM 1337 O O . SER A 1 169 ? -5.234 16.735 10.225 1.00 90.19 169 SER A O 1
ATOM 1339 N N . SER A 1 170 ? -3.874 15.605 8.846 1.00 92.56 170 SER A N 1
ATOM 1340 C CA . SER A 1 170 ? -3.764 16.669 7.851 1.00 92.56 170 SER A CA 1
ATOM 1341 C C . SER A 1 170 ? -5.116 16.959 7.202 1.00 92.56 170 SER A C 1
ATOM 1343 O O . SER A 1 170 ? -5.744 16.072 6.617 1.00 92.56 170 SER A O 1
ATOM 1345 N N . SER A 1 171 ? -5.535 18.227 7.232 1.00 91.12 171 SER A N 1
ATOM 1346 C CA . SER A 1 171 ? -6.771 18.691 6.588 1.00 91.12 171 SER A CA 1
ATOM 1347 C C . SER A 1 171 ? -6.799 18.367 5.094 1.00 91.12 171 SER A C 1
ATOM 1349 O O . SER A 1 171 ? -7.839 17.983 4.567 1.00 91.12 171 SER A O 1
ATOM 1351 N N . LYS A 1 172 ? -5.645 18.448 4.420 1.00 93.31 172 LYS A N 1
ATOM 1352 C CA . LYS A 1 172 ? -5.506 18.116 2.999 1.00 93.31 172 LYS A CA 1
ATOM 1353 C C . LYS A 1 172 ? -5.807 16.639 2.744 1.00 93.31 172 LYS A C 1
ATOM 1355 O O . LYS A 1 172 ? -6.605 16.319 1.872 1.00 93.31 172 LYS A O 1
ATOM 1360 N N . ILE A 1 173 ? -5.195 15.741 3.513 1.00 93.94 173 ILE A N 1
ATOM 1361 C CA . ILE A 1 173 ? -5.405 14.295 3.362 1.00 93.94 173 ILE A CA 1
ATOM 1362 C C . ILE A 1 173 ? -6.849 13.920 3.698 1.00 93.94 173 ILE A C 1
ATOM 1364 O O . ILE A 1 173 ? -7.475 13.182 2.946 1.00 93.94 173 ILE A O 1
ATOM 1368 N N . GLN A 1 174 ? -7.405 14.483 4.770 1.00 92.94 174 GLN A N 1
ATOM 1369 C CA . GLN A 1 174 ? -8.806 14.278 5.144 1.00 92.94 174 GLN A CA 1
ATOM 1370 C C . GLN A 1 174 ? -9.791 14.793 4.089 1.00 92.94 174 GLN A C 1
ATOM 1372 O O . GLN A 1 174 ? -10.859 14.216 3.921 1.00 92.94 174 GLN A O 1
ATOM 1377 N N . TYR A 1 175 ? -9.438 15.857 3.365 1.00 95.19 175 TYR A N 1
ATOM 1378 C CA . TYR A 1 175 ? -10.265 16.391 2.288 1.00 95.19 175 TYR A CA 1
ATOM 1379 C C . TYR A 1 175 ? -10.266 15.482 1.050 1.00 95.19 175 TYR A C 1
ATOM 1381 O O . TYR A 1 175 ? -11.330 15.177 0.516 1.00 95.19 175 TYR A O 1
ATOM 1389 N N . TYR A 1 176 ? -9.092 15.024 0.604 1.00 96.19 176 TYR A N 1
ATOM 1390 C CA . TYR A 1 176 ? -8.974 14.240 -0.632 1.00 96.19 176 TYR A CA 1
ATOM 1391 C C . TYR A 1 176 ? -9.219 12.737 -0.447 1.00 96.19 176 TYR A C 1
ATOM 1393 O O . TYR A 1 176 ? -9.702 12.088 -1.374 1.00 96.19 176 TYR A O 1
ATOM 1401 N N . PHE A 1 177 ? -8.900 12.185 0.727 1.00 97.31 177 PHE A N 1
ATOM 1402 C CA . PHE A 1 177 ? -8.898 10.741 0.986 1.00 97.31 177 PHE A CA 1
ATOM 1403 C C . PHE A 1 177 ? -9.628 10.316 2.281 1.00 97.31 177 PHE A C 1
ATOM 1405 O O . PHE A 1 177 ? -9.112 9.476 3.031 1.00 97.31 177 PHE A O 1
ATOM 1412 N N . PRO A 1 178 ? -10.818 10.863 2.605 1.00 97.06 178 PRO A N 1
ATOM 1413 C CA . PRO A 1 178 ? -11.486 10.576 3.876 1.00 97.06 178 PRO A CA 1
ATOM 1414 C C . PRO A 1 178 ? -11.826 9.089 4.057 1.00 97.06 178 PRO A C 1
ATOM 1416 O O . PRO A 1 178 ? -11.660 8.548 5.154 1.00 97.06 178 PRO A O 1
ATOM 1419 N N . LYS A 1 179 ? -12.288 8.394 3.007 1.00 97.12 179 LYS A N 1
ATOM 1420 C CA . LYS A 1 179 ? -12.669 6.974 3.102 1.00 97.12 179 LYS A CA 1
ATOM 1421 C C . LYS A 1 179 ? -11.444 6.088 3.233 1.00 97.12 179 LYS A C 1
ATOM 1423 O O . LYS A 1 179 ? -11.456 5.150 4.031 1.00 97.12 179 LYS A O 1
ATOM 1428 N N . THR A 1 180 ? -10.382 6.400 2.498 1.00 97.69 180 THR A N 1
ATOM 1429 C CA . THR A 1 180 ? -9.097 5.706 2.593 1.00 97.69 180 THR A CA 1
ATOM 1430 C C . THR A 1 180 ? -8.532 5.816 4.007 1.00 97.69 180 THR A C 1
ATOM 1432 O O . THR A 1 180 ? -8.217 4.786 4.599 1.00 97.69 180 THR A O 1
ATOM 1435 N N . VAL A 1 181 ? -8.498 7.015 4.610 1.00 97.50 181 VAL A N 1
ATOM 1436 C CA . VAL A 1 181 ? -8.032 7.187 6.002 1.00 97.50 181 VAL A CA 1
ATOM 1437 C C . VAL A 1 181 ? -8.867 6.351 6.973 1.00 97.50 181 VAL A C 1
ATOM 1439 O O . VAL A 1 181 ? -8.311 5.625 7.798 1.00 97.50 181 VAL A O 1
ATOM 1442 N N . VAL A 1 182 ? -10.199 6.431 6.875 1.00 97.00 182 VAL A N 1
ATOM 1443 C CA . VAL A 1 182 ? -11.110 5.647 7.726 1.00 97.00 182 VAL A CA 1
ATOM 1444 C C . VAL A 1 182 ? -10.844 4.150 7.571 1.00 97.00 182 VAL A C 1
ATOM 1446 O O . VAL A 1 182 ? -10.763 3.438 8.568 1.00 97.00 182 VAL A O 1
ATOM 1449 N N . THR A 1 183 ? -10.640 3.681 6.340 1.00 97.50 183 THR A N 1
ATOM 1450 C CA . THR A 1 183 ? -10.356 2.270 6.051 1.00 97.50 183 THR A CA 1
ATOM 1451 C C . THR A 1 183 ? -9.033 1.841 6.669 1.00 97.50 183 THR A C 1
ATOM 1453 O O . THR A 1 183 ? -9.002 0.848 7.388 1.00 97.50 183 THR A O 1
ATOM 1456 N N . ILE A 1 184 ? -7.952 2.602 6.469 1.00 97.31 184 ILE A N 1
ATOM 1457 C CA . ILE A 1 184 ? -6.638 2.271 7.037 1.00 97.31 184 ILE A CA 1
ATOM 1458 C C . ILE A 1 184 ? -6.724 2.196 8.566 1.00 97.31 184 ILE A C 1
ATOM 1460 O O . ILE A 1 184 ? -6.268 1.218 9.151 1.00 97.31 184 ILE A O 1
ATOM 1464 N N . LYS A 1 185 ? -7.351 3.180 9.223 1.00 96.25 185 LYS A N 1
ATOM 1465 C CA . LYS A 1 185 ? -7.531 3.177 10.685 1.00 96.25 185 LYS A CA 1
ATOM 1466 C C . LYS A 1 185 ? -8.366 1.990 11.167 1.00 96.25 185 LYS A C 1
ATOM 1468 O O . LYS A 1 185 ? -7.996 1.352 12.151 1.00 96.25 185 LYS A O 1
ATOM 1473 N N . ALA A 1 186 ? -9.458 1.669 10.473 1.00 94.69 186 ALA A N 1
ATOM 1474 C CA . ALA A 1 186 ? -10.289 0.513 10.794 1.00 94.69 186 ALA A CA 1
ATOM 1475 C C . ALA A 1 186 ? -9.499 -0.800 10.673 1.00 94.69 186 ALA A C 1
ATOM 1477 O O . ALA A 1 186 ? -9.514 -1.608 11.598 1.00 94.69 186 ALA A O 1
ATOM 1478 N N . LEU A 1 187 ? -8.750 -0.988 9.583 1.00 94.62 187 LEU A N 1
ATOM 1479 C CA . LEU A 1 187 ? -7.905 -2.168 9.376 1.00 94.62 187 LEU A CA 1
ATOM 1480 C C . LEU A 1 187 ? -6.787 -2.265 10.424 1.00 94.62 187 LEU A C 1
ATOM 1482 O O . LEU A 1 187 ? -6.546 -3.344 10.962 1.00 94.62 187 LEU A O 1
ATOM 1486 N N . LEU A 1 188 ? -6.143 -1.142 10.764 1.00 93.81 188 LEU A N 1
ATOM 1487 C CA . LEU A 1 188 ? -5.128 -1.086 11.819 1.00 93.81 188 LEU A CA 1
ATOM 1488 C C . LEU A 1 188 ? -5.708 -1.524 13.163 1.00 93.81 188 LEU A C 1
ATOM 1490 O O . LEU A 1 188 ? -5.060 -2.271 13.888 1.00 93.81 188 LEU A O 1
ATOM 1494 N N . PHE A 1 189 ? -6.929 -1.091 13.483 1.00 91.19 189 PHE A N 1
ATOM 1495 C CA . PHE A 1 189 ? -7.627 -1.526 14.687 1.00 91.19 189 PHE A CA 1
ATOM 1496 C C . PHE A 1 189 ? -7.942 -3.025 14.655 1.00 91.19 189 PHE A C 1
ATOM 1498 O O . PHE A 1 189 ? -7.633 -3.726 15.613 1.00 91.19 189 PHE A O 1
ATOM 1505 N N . LEU A 1 190 ? -8.489 -3.541 13.549 1.00 88.25 190 LEU A N 1
ATOM 1506 C CA . LEU A 1 190 ? -8.817 -4.966 13.397 1.00 88.25 190 LEU A CA 1
ATOM 1507 C C . LEU A 1 190 ? -7.583 -5.870 13.527 1.00 88.25 190 LEU A C 1
ATOM 1509 O O . LEU A 1 190 ? -7.642 -6.906 14.194 1.00 88.25 190 LEU A O 1
ATOM 1513 N N . GLN A 1 191 ? -6.454 -5.467 12.939 1.00 88.06 191 GLN A N 1
ATOM 1514 C CA . GLN A 1 191 ? -5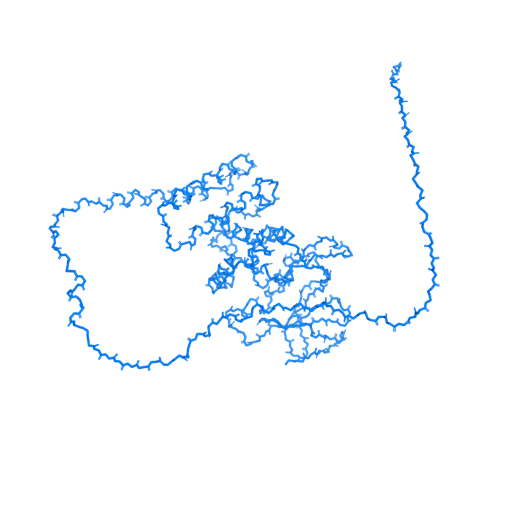.218 -6.248 12.956 1.00 88.06 191 GLN A CA 1
ATOM 1515 C C . GLN A 1 191 ? -4.669 -6.473 14.373 1.00 88.06 191 GLN A C 1
ATOM 1517 O O . GLN A 1 191 ? -4.060 -7.508 14.641 1.00 88.06 191 GLN A O 1
ATOM 1522 N N . GLU A 1 192 ? -4.931 -5.568 15.317 1.00 83.56 192 GLU A N 1
ATOM 1523 C CA . GLU A 1 192 ? -4.512 -5.746 16.712 1.00 83.56 192 GLU A CA 1
ATOM 1524 C C . GLU A 1 192 ? -5.209 -6.923 17.402 1.00 83.56 192 GLU A C 1
ATOM 1526 O O . GLU A 1 192 ? -4.623 -7.555 18.283 1.00 83.56 192 GLU A O 1
ATOM 1531 N N . PHE A 1 193 ? -6.430 -7.252 16.979 1.00 75.06 193 PHE A N 1
ATOM 1532 C CA . PHE A 1 193 ? -7.195 -8.361 17.542 1.00 75.06 193 PHE A CA 1
ATOM 1533 C C . PHE A 1 193 ? -6.879 -9.702 16.867 1.00 75.06 193 PHE A C 1
ATOM 1535 O O . PHE A 1 193 ? -7.330 -10.728 17.363 1.00 75.06 193 PHE A O 1
ATOM 1542 N N . ASN A 1 194 ? -6.049 -9.720 15.809 1.00 65.06 194 ASN A N 1
ATOM 1543 C CA . ASN A 1 194 ? -5.569 -10.915 15.088 1.00 65.06 194 ASN A CA 1
ATOM 1544 C C . ASN A 1 194 ? -6.677 -11.924 14.709 1.00 65.06 194 ASN A C 1
ATOM 1546 O O . ASN A 1 194 ? -6.428 -13.128 14.702 1.00 65.06 194 ASN A O 1
ATOM 1550 N N . GLN A 1 195 ? -7.900 -11.456 14.442 1.00 61.19 195 GLN A N 1
ATOM 1551 C CA . GLN A 1 195 ? -9.063 -12.337 14.254 1.00 61.19 195 GLN A CA 1
ATOM 1552 C C . GLN A 1 195 ? -9.823 -12.127 12.942 1.00 61.19 195 GLN A C 1
ATOM 1554 O O . GLN A 1 195 ? -10.671 -12.945 12.599 1.00 61.19 195 GLN A O 1
ATOM 1559 N N . PHE A 1 196 ? -9.494 -11.092 12.166 1.00 61.28 196 PHE A N 1
ATOM 1560 C CA . PHE A 1 196 ? -10.239 -10.759 10.953 1.00 61.28 196 PHE A CA 1
ATOM 1561 C C . PHE A 1 196 ? -9.358 -10.935 9.728 1.00 61.28 196 PHE A C 1
ATOM 1563 O O . PHE A 1 196 ? -8.447 -10.151 9.495 1.00 61.28 196 PHE A O 1
ATOM 1570 N N . LEU A 1 197 ? -9.643 -11.978 8.951 1.00 64.69 197 LEU A N 1
ATOM 1571 C CA . LEU A 1 197 ? -9.107 -12.130 7.598 1.00 64.69 197 LEU A CA 1
ATOM 1572 C C . LEU A 1 197 ? -10.088 -11.622 6.536 1.00 64.69 197 LEU A C 1
ATOM 1574 O O . LEU A 1 197 ? -9.699 -11.498 5.386 1.00 64.69 197 LEU A O 1
ATOM 1578 N N . ASN A 1 198 ? -11.340 -11.312 6.892 1.00 85.81 198 ASN A N 1
ATOM 1579 C CA . ASN A 1 198 ? -12.291 -10.699 5.970 1.00 85.81 198 ASN A CA 1
ATOM 1580 C C . ASN A 1 198 ? -12.842 -9.386 6.550 1.00 85.81 198 ASN A C 1
ATOM 1582 O O . ASN A 1 198 ? -13.519 -9.377 7.576 1.00 85.81 198 ASN A O 1
ATOM 1586 N N . ALA A 1 199 ? -12.539 -8.286 5.868 1.00 91.38 199 ALA A N 1
ATOM 1587 C CA . ALA A 1 199 ? -12.951 -6.923 6.160 1.00 91.38 199 ALA A CA 1
ATOM 1588 C C . ALA A 1 199 ? -13.896 -6.346 5.082 1.00 91.38 199 ALA A C 1
ATOM 1590 O O . ALA A 1 199 ? -14.053 -5.127 4.992 1.00 91.38 199 ALA A O 1
ATOM 1591 N N . ASP A 1 200 ? -14.548 -7.188 4.267 1.00 90.62 200 ASP A N 1
ATOM 1592 C CA . ASP A 1 200 ? -15.516 -6.770 3.232 1.00 90.62 200 ASP A CA 1
ATOM 1593 C C . ASP A 1 200 ? -16.687 -5.979 3.830 1.00 90.62 200 ASP A C 1
ATOM 1595 O O . ASP A 1 200 ? -17.248 -5.082 3.197 1.00 90.62 200 ASP A O 1
ATOM 1599 N N . PHE A 1 201 ? -17.005 -6.238 5.101 1.00 87.44 201 PHE A N 1
ATOM 1600 C CA . PHE A 1 201 ? -18.039 -5.519 5.839 1.00 87.44 201 PHE A CA 1
ATOM 1601 C C . PHE A 1 201 ? -17.789 -4.017 5.979 1.00 87.44 201 PHE A C 1
ATOM 1603 O O . PHE A 1 201 ? -18.734 -3.269 6.232 1.00 87.44 201 PHE A O 1
ATOM 1610 N N . LEU A 1 202 ? -16.552 -3.551 5.784 1.00 90.88 202 LEU A N 1
ATOM 1611 C CA . LEU A 1 202 ? -16.229 -2.125 5.791 1.00 90.88 202 LEU A CA 1
ATOM 1612 C C . LEU A 1 202 ? -16.866 -1.371 4.607 1.00 90.88 202 LEU A C 1
ATOM 1614 O O . LEU A 1 202 ? -17.095 -0.166 4.710 1.00 90.88 202 LEU A O 1
ATOM 1618 N N . HIS A 1 203 ? -17.207 -2.074 3.518 1.00 85.62 203 HIS A N 1
ATOM 1619 C CA . HIS A 1 203 ? -17.721 -1.490 2.266 1.00 85.62 203 HIS A CA 1
ATOM 1620 C C . HIS A 1 203 ? -19.195 -1.766 1.996 1.00 85.62 203 HIS A C 1
ATOM 1622 O O . HIS A 1 203 ? -19.693 -1.442 0.917 1.00 85.62 203 HIS A O 1
ATOM 1628 N N . GLY A 1 204 ? -19.909 -2.349 2.963 1.00 74.81 204 GLY A N 1
ATOM 1629 C CA . GLY A 1 204 ? -21.343 -2.590 2.841 1.00 74.81 204 GLY A CA 1
ATOM 1630 C C . GLY A 1 204 ? -22.147 -1.313 2.549 1.00 74.81 204 GLY A C 1
ATOM 1631 O O . GLY A 1 204 ? -21.634 -0.186 2.556 1.00 74.81 204 GLY A O 1
ATOM 1632 N N . LYS A 1 205 ? -23.464 -1.480 2.347 1.00 77.06 205 LYS A N 1
ATOM 1633 C CA . LYS A 1 205 ? -24.432 -0.362 2.348 1.00 77.06 205 LYS A CA 1
ATOM 1634 C C . LYS A 1 205 ? -24.310 0.446 3.659 1.00 77.06 205 LYS A C 1
ATOM 1636 O O . LYS A 1 205 ? -23.432 0.201 4.469 1.00 77.06 205 LYS A O 1
ATOM 1641 N N . TYR A 1 206 ? -25.166 1.440 3.880 1.00 71.19 206 TYR A N 1
ATOM 1642 C CA . TYR A 1 206 ? -25.100 2.416 4.987 1.00 71.19 206 TYR A CA 1
ATOM 1643 C C . TYR A 1 206 ? -24.442 1.958 6.318 1.00 71.19 206 TYR A C 1
ATOM 1645 O O . TYR A 1 206 ? -23.632 2.694 6.881 1.00 71.19 206 TYR A O 1
ATOM 1653 N N . GLU A 1 207 ? -24.722 0.745 6.793 1.00 80.12 207 GLU A N 1
ATOM 1654 C CA . GLU A 1 207 ? -24.108 0.134 7.978 1.00 80.12 207 GLU A CA 1
ATOM 1655 C C . GLU A 1 207 ? -22.595 -0.114 7.883 1.00 80.12 207 GLU A C 1
ATOM 1657 O O . GLU A 1 207 ? -21.884 0.204 8.832 1.00 80.12 207 GLU A O 1
ATOM 1662 N N . GLY A 1 208 ? -22.068 -0.599 6.755 1.00 83.88 208 GLY A N 1
ATOM 1663 C CA . GLY A 1 208 ? -20.633 -0.867 6.595 1.00 83.88 208 GLY A CA 1
ATOM 1664 C C . GLY A 1 208 ? -19.790 0.396 6.769 1.00 83.88 208 GLY A C 1
ATOM 1665 O O . GLY A 1 208 ? -18.821 0.416 7.527 1.00 83.88 208 GLY A O 1
ATOM 1666 N N . LYS A 1 209 ? -20.259 1.513 6.198 1.00 88.75 209 LYS A N 1
ATOM 1667 C CA . LYS A 1 209 ? -19.641 2.837 6.384 1.00 88.75 209 LYS A CA 1
ATOM 1668 C C . LYS A 1 209 ? -19.649 3.284 7.848 1.00 88.75 209 LYS A C 1
ATOM 1670 O O . LYS A 1 209 ? -18.675 3.881 8.307 1.00 88.75 209 LYS A O 1
ATOM 1675 N N . LYS A 1 210 ? -20.726 2.998 8.589 1.00 88.75 210 LYS A N 1
ATOM 1676 C CA . LYS A 1 210 ? -20.794 3.284 10.030 1.00 88.75 210 LYS A CA 1
ATOM 1677 C C . LYS A 1 210 ? -19.808 2.429 10.810 1.00 88.75 210 LYS A C 1
ATOM 1679 O O . LYS A 1 210 ? -19.093 2.980 11.639 1.00 88.75 210 LYS A O 1
ATOM 1684 N N . ILE A 1 211 ? -19.743 1.127 10.528 1.00 87.25 211 ILE A N 1
ATOM 1685 C CA . ILE A 1 211 ? -18.809 0.205 11.187 1.00 87.25 211 ILE A CA 1
ATOM 1686 C C . ILE A 1 211 ? -17.366 0.647 10.925 1.00 87.25 211 ILE A C 1
ATOM 1688 O O . ILE A 1 211 ? -16.590 0.784 11.866 1.00 87.25 211 ILE A O 1
ATOM 1692 N N . ALA A 1 212 ? -17.011 0.955 9.677 1.00 92.50 212 ALA A N 1
ATOM 1693 C CA . ALA A 1 212 ? -15.679 1.442 9.334 1.00 92.50 212 ALA A CA 1
ATOM 1694 C C . ALA A 1 212 ? -15.320 2.724 10.099 1.00 92.50 212 ALA A C 1
ATOM 1696 O O . ALA A 1 212 ? -14.256 2.804 10.714 1.00 92.50 212 ALA A O 1
ATOM 1697 N N . LYS A 1 213 ? -16.231 3.707 10.137 1.00 93.69 213 LYS A N 1
ATOM 1698 C CA . LYS A 1 213 ? -16.015 4.947 10.894 1.00 93.69 213 LYS A CA 1
ATOM 1699 C C . LYS A 1 213 ? -15.856 4.691 12.391 1.00 93.69 213 LYS A C 1
ATOM 1701 O O . LYS A 1 213 ? -14.989 5.282 13.025 1.00 93.69 213 LYS A O 1
ATOM 1706 N N . LEU A 1 214 ? -16.673 3.800 12.934 1.00 90.25 214 LEU A N 1
ATOM 1707 C CA . LEU A 1 214 ? -16.670 3.412 14.334 1.00 90.25 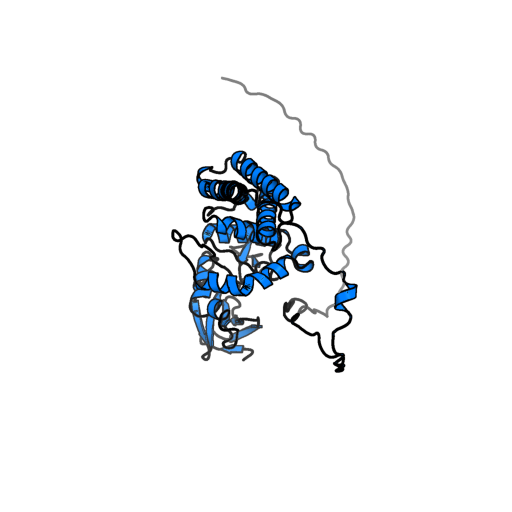214 LEU A CA 1
ATOM 1708 C C . LEU A 1 214 ? -15.345 2.755 14.744 1.00 90.25 214 LEU A C 1
ATOM 1710 O O . LEU A 1 214 ? -14.751 3.148 15.745 1.00 90.25 214 LEU A O 1
ATOM 1714 N N . LEU A 1 215 ? -14.840 1.813 13.945 1.00 90.69 215 LEU A N 1
ATOM 1715 C CA . LEU A 1 215 ? -13.539 1.176 14.171 1.00 90.69 215 LEU A CA 1
ATOM 1716 C C . LEU A 1 215 ? -12.385 2.178 14.035 1.00 90.69 215 LEU A C 1
ATOM 1718 O O . LEU A 1 215 ? -11.459 2.160 14.845 1.00 90.69 215 LEU A O 1
ATOM 1722 N N . ALA A 1 216 ? -12.459 3.096 13.067 1.00 94.19 216 ALA A N 1
ATOM 1723 C CA . ALA A 1 216 ? -11.493 4.184 12.942 1.00 94.19 216 ALA A CA 1
ATOM 1724 C C . ALA A 1 216 ? -11.500 5.116 14.168 1.00 94.19 216 ALA A C 1
ATOM 1726 O O . ALA A 1 216 ? -10.442 5.511 14.650 1.00 94.19 216 ALA A O 1
ATOM 1727 N N . ASP A 1 217 ? -12.673 5.419 14.728 1.00 91.31 217 ASP A N 1
ATOM 1728 C CA . ASP A 1 217 ? -12.786 6.211 15.958 1.00 91.31 217 ASP A CA 1
ATOM 1729 C C . ASP A 1 217 ? -12.223 5.469 17.174 1.00 91.31 217 ASP A C 1
ATOM 1731 O O . ASP A 1 217 ? -11.584 6.078 18.033 1.00 91.31 217 ASP A O 1
ATOM 1735 N N . MET A 1 218 ? -12.414 4.149 17.248 1.00 88.94 218 MET A N 1
ATOM 1736 C CA . MET A 1 218 ? -11.792 3.327 18.288 1.00 88.94 218 MET A CA 1
ATOM 1737 C C . MET A 1 218 ? -10.266 3.313 18.168 1.00 88.94 218 MET A C 1
ATOM 1739 O O . MET A 1 218 ? -9.577 3.383 19.190 1.00 88.94 218 MET A O 1
ATOM 1743 N N . TYR A 1 219 ? -9.739 3.271 16.942 1.00 92.00 219 TYR A N 1
ATOM 1744 C CA . TYR A 1 219 ? -8.311 3.415 16.687 1.00 92.00 219 TYR A CA 1
ATOM 1745 C C . TYR A 1 219 ? -7.775 4.752 17.213 1.00 92.00 219 TYR A C 1
ATOM 1747 O O . TYR A 1 219 ? -6.787 4.777 17.949 1.00 92.00 219 TYR A O 1
ATOM 1755 N N . ASP A 1 220 ? -8.443 5.857 16.880 1.00 92.06 220 ASP A N 1
ATOM 1756 C CA . ASP A 1 220 ? -8.027 7.194 17.304 1.00 92.06 220 ASP A CA 1
ATOM 1757 C C . ASP A 1 220 ? -8.056 7.332 18.829 1.00 92.06 220 ASP A C 1
ATOM 1759 O O . ASP A 1 220 ? -7.060 7.731 19.432 1.00 92.06 220 ASP A O 1
ATOM 1763 N N . LEU A 1 221 ? -9.151 6.914 19.474 1.00 88.31 221 LEU A N 1
ATOM 1764 C CA . LEU A 1 221 ? -9.287 6.942 20.935 1.00 88.31 221 LEU A CA 1
ATOM 1765 C C . LEU A 1 221 ? -8.203 6.131 21.647 1.00 88.31 221 LEU A C 1
ATOM 1767 O O . LEU A 1 221 ? -7.723 6.537 22.703 1.00 88.31 221 LEU A O 1
ATOM 1771 N N . LYS A 1 222 ? -7.803 4.985 21.086 1.00 86.44 222 LYS A N 1
ATOM 1772 C CA . LYS A 1 222 ? -6.734 4.161 21.660 1.00 86.44 222 LYS A CA 1
ATOM 1773 C C . LYS A 1 222 ? -5.381 4.874 21.635 1.00 86.44 222 LYS A C 1
ATOM 1775 O O . LYS A 1 222 ? -4.581 4.693 22.548 1.00 86.44 222 LYS A O 1
ATOM 1780 N N . ASN A 1 223 ? -5.107 5.640 20.581 1.00 87.00 223 ASN A N 1
ATOM 1781 C CA . ASN A 1 223 ? -3.814 6.293 20.382 1.00 87.00 223 ASN A CA 1
ATOM 1782 C C . ASN A 1 223 ? -3.731 7.693 21.020 1.00 87.00 223 ASN A C 1
ATOM 1784 O O . ASN A 1 223 ? -2.674 8.323 20.964 1.00 87.00 223 ASN A O 1
ATOM 1788 N N . GLN A 1 224 ? -4.797 8.177 21.665 1.00 86.00 224 GLN A N 1
ATOM 1789 C CA . GLN A 1 224 ? -4.753 9.408 22.452 1.00 86.00 224 GLN A CA 1
ATOM 1790 C C . GLN A 1 224 ? -3.905 9.214 23.719 1.00 86.00 224 GLN A C 1
ATOM 1792 O O . GLN A 1 224 ? -4.174 8.339 24.540 1.00 86.00 224 GLN A O 1
ATOM 1797 N N . LYS A 1 225 ? -2.884 10.065 23.898 1.00 75.50 225 LYS A N 1
ATOM 1798 C CA . LYS A 1 225 ? -1.968 10.033 25.059 1.00 75.50 225 LYS A CA 1
ATOM 1799 C C . LYS A 1 225 ? -2.674 10.300 26.396 1.00 75.50 225 LYS A C 1
ATOM 1801 O O . LYS A 1 225 ? -2.210 9.835 27.431 1.00 75.50 225 LYS A O 1
ATOM 1806 N N . SER A 1 226 ? -3.786 11.033 26.374 1.00 70.94 226 SER A N 1
ATOM 1807 C CA . SER A 1 226 ? -4.612 11.343 27.542 1.00 70.94 226 SER A CA 1
ATOM 1808 C C . SER A 1 226 ? -6.075 11.048 27.226 1.00 70.94 226 SER A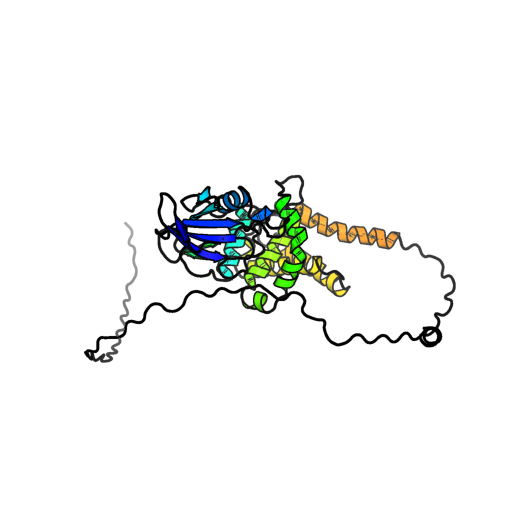 C 1
ATOM 1810 O O . SER A 1 226 ? -6.701 11.770 26.454 1.00 70.94 226 SER A O 1
ATOM 1812 N N . ILE A 1 227 ? -6.624 9.996 27.830 1.00 62.81 227 ILE A N 1
ATOM 1813 C CA . ILE A 1 227 ? -8.057 9.694 27.755 1.00 62.81 227 ILE A CA 1
ATOM 1814 C C . ILE A 1 227 ? -8.756 10.588 28.782 1.00 62.81 227 ILE A C 1
ATOM 1816 O O . ILE A 1 227 ? -8.644 10.345 29.988 1.00 62.81 227 ILE A O 1
ATOM 1820 N N . HIS A 1 228 ? -9.479 11.618 28.337 1.00 70.12 228 HIS A N 1
ATOM 1821 C CA . HIS A 1 228 ? -10.326 12.376 29.255 1.00 70.12 228 HIS A CA 1
ATOM 1822 C C . HIS A 1 228 ? -11.470 11.486 29.759 1.00 70.12 228 HIS A C 1
ATOM 1824 O O . HIS A 1 228 ? -11.894 10.542 29.096 1.00 70.12 228 HIS A O 1
ATOM 1830 N N . TYR A 1 229 ? -12.016 11.774 30.945 1.00 63.44 229 TYR A N 1
ATOM 1831 C CA . TYR A 1 229 ? -13.107 10.971 31.520 1.00 63.44 229 TYR A CA 1
ATOM 1832 C C . TYR A 1 229 ? -14.300 10.815 30.556 1.00 63.44 229 TYR A C 1
ATOM 1834 O O . TYR A 1 229 ? -14.843 9.721 30.427 1.00 63.44 229 TYR A O 1
ATOM 1842 N N . LYS A 1 230 ? -14.629 11.871 29.797 1.00 66.56 230 LYS A N 1
ATOM 1843 C CA . LYS A 1 230 ? -15.682 11.860 28.765 1.00 66.56 230 LYS A CA 1
ATOM 1844 C C . LYS A 1 230 ? -15.412 10.855 27.631 1.00 66.56 230 LYS A C 1
ATOM 1846 O O . LYS A 1 230 ? -16.351 10.304 27.060 1.00 66.56 230 LYS A O 1
ATOM 1851 N N . ASP A 1 231 ? -14.149 10.546 27.352 1.00 72.88 231 ASP A N 1
ATOM 1852 C CA . ASP A 1 231 ? -13.762 9.573 26.328 1.00 72.88 231 ASP A CA 1
ATOM 1853 C C . ASP A 1 231 ? -13.935 8.123 26.803 1.00 72.88 231 ASP A C 1
ATOM 1855 O O . ASP A 1 231 ? -14.083 7.219 25.978 1.00 72.88 231 ASP A O 1
ATOM 1859 N N . LYS A 1 232 ? -13.990 7.872 28.124 1.00 71.69 232 LYS A N 1
ATOM 1860 C CA . LYS A 1 232 ? -14.273 6.528 28.665 1.00 71.69 232 LYS A CA 1
ATOM 1861 C C . LYS A 1 232 ? -15.694 6.081 28.333 1.00 71.69 232 LYS A C 1
ATOM 1863 O O . LYS A 1 232 ? -15.889 4.930 27.935 1.00 71.69 232 LYS A O 1
ATOM 1868 N N . ASP A 1 233 ? -16.665 6.979 28.463 1.00 76.25 233 ASP A N 1
ATOM 1869 C CA . ASP A 1 233 ? -18.056 6.687 28.110 1.00 76.25 233 ASP A CA 1
ATOM 1870 C C . ASP A 1 233 ? -18.210 6.546 26.600 1.00 76.25 233 ASP A C 1
ATOM 1872 O O . ASP A 1 233 ? -18.820 5.583 26.137 1.00 76.25 233 ASP A O 1
ATOM 1876 N N . LYS A 1 234 ? -17.546 7.412 25.822 1.00 74.06 234 LYS A N 1
ATOM 1877 C CA . LYS A 1 234 ? -17.485 7.279 24.363 1.00 74.06 234 LYS A CA 1
ATOM 1878 C C . LYS A 1 234 ? -16.930 5.917 23.952 1.00 74.06 234 LYS A C 1
ATOM 1880 O O . LYS A 1 234 ? -17.548 5.238 23.143 1.00 74.06 234 LYS A O 1
ATOM 1885 N N . ARG A 1 235 ? -15.826 5.462 24.551 1.00 72.94 235 ARG A N 1
ATOM 1886 C CA . ARG A 1 235 ? -15.256 4.137 24.268 1.00 72.94 235 ARG A CA 1
ATOM 1887 C C . ARG A 1 235 ? -16.245 3.016 24.573 1.00 72.94 235 ARG A C 1
ATOM 1889 O O . ARG A 1 235 ? -16.411 2.145 23.733 1.00 72.94 235 ARG A O 1
ATOM 1896 N N . LYS A 1 236 ? -16.930 3.047 25.723 1.00 76.62 236 LYS A N 1
ATOM 1897 C CA . LYS A 1 236 ? -17.964 2.050 26.062 1.00 76.62 236 LYS A CA 1
ATOM 1898 C C . LYS A 1 236 ? -19.128 2.053 25.072 1.00 76.62 236 LYS A C 1
ATOM 1900 O O . LYS A 1 236 ? -19.585 0.981 24.690 1.00 76.62 236 LYS A O 1
ATOM 1905 N N . ILE A 1 237 ? -19.594 3.234 24.668 1.00 75.19 237 ILE A N 1
ATOM 1906 C CA . ILE A 1 237 ? -20.684 3.383 23.699 1.00 75.19 237 ILE A CA 1
ATOM 1907 C C . ILE A 1 237 ? -20.254 2.815 22.352 1.00 75.19 237 ILE A C 1
ATOM 1909 O O . ILE A 1 237 ? -20.917 1.919 21.847 1.00 75.19 237 ILE A O 1
ATOM 1913 N N . LEU A 1 238 ? -19.117 3.266 21.813 1.00 73.44 238 LEU A N 1
ATOM 1914 C CA . LEU A 1 238 ? -18.614 2.804 20.520 1.00 73.44 238 LEU A CA 1
ATOM 1915 C C . LEU A 1 238 ? -18.429 1.287 20.515 1.00 73.44 238 LEU A C 1
ATOM 1917 O O . LEU A 1 238 ? -18.841 0.600 19.591 1.00 73.44 238 LEU A O 1
ATOM 1921 N N . GLN A 1 239 ? -17.869 0.758 21.593 1.00 71.44 239 GLN A N 1
ATOM 1922 C CA . GLN A 1 239 ? -17.658 -0.663 21.781 1.00 71.44 239 GLN A CA 1
ATOM 1923 C C . GLN A 1 239 ? -18.975 -1.457 21.814 1.00 71.44 239 GLN A C 1
ATOM 1925 O O . GLN A 1 239 ? -19.081 -2.495 21.162 1.00 71.44 239 GLN A O 1
ATOM 1930 N N . ARG A 1 240 ? -19.989 -0.969 22.540 1.00 76.38 240 ARG A N 1
ATOM 1931 C CA . ARG A 1 240 ? -21.328 -1.568 22.547 1.00 76.38 240 ARG A CA 1
ATOM 1932 C C . ARG A 1 240 ? -21.947 -1.528 21.151 1.00 76.38 240 ARG A C 1
ATOM 1934 O O . ARG A 1 240 ? -22.460 -2.543 20.702 1.00 76.38 240 ARG A O 1
ATOM 1941 N N . THR A 1 241 ? -21.820 -0.405 20.445 1.00 72.25 241 THR A N 1
ATOM 1942 C CA . THR A 1 241 ? -22.299 -0.261 19.067 1.00 72.25 241 THR A CA 1
ATOM 1943 C C . THR A 1 241 ? -21.601 -1.239 18.120 1.00 72.25 241 THR A C 1
ATOM 1945 O O . THR A 1 241 ? -22.273 -1.839 17.291 1.00 72.25 241 THR A O 1
ATOM 1948 N N . VAL A 1 242 ? -20.284 -1.457 18.251 1.00 70.38 242 VAL A N 1
ATOM 1949 C CA . VAL A 1 242 ? -19.562 -2.460 17.445 1.00 70.38 242 VAL A CA 1
ATOM 1950 C C . VAL A 1 242 ? -20.132 -3.852 17.705 1.00 70.38 242 VAL A C 1
ATOM 1952 O O . VAL A 1 242 ? -20.479 -4.544 16.755 1.00 70.38 242 VAL A O 1
ATOM 1955 N N . ASN A 1 243 ? -20.287 -4.238 18.974 1.00 70.50 243 ASN A N 1
ATOM 1956 C CA . ASN A 1 243 ? -20.833 -5.545 19.342 1.00 70.50 243 ASN A CA 1
ATOM 1957 C C . ASN A 1 243 ? -22.255 -5.745 18.812 1.00 70.50 243 ASN A C 1
ATOM 1959 O O . ASN A 1 243 ? -22.553 -6.801 18.268 1.00 70.50 243 ASN A O 1
ATOM 1963 N N . GLU A 1 244 ? -23.119 -4.739 18.953 1.00 72.25 244 GLU A N 1
ATOM 1964 C CA . GLU A 1 244 ? -24.497 -4.795 18.459 1.00 72.25 244 GLU A CA 1
ATOM 1965 C C . GLU A 1 244 ? -24.529 -4.914 16.930 1.00 72.25 244 GLU A C 1
ATOM 1967 O O . GLU A 1 244 ? -25.260 -5.747 16.402 1.00 72.25 244 GLU A O 1
ATOM 1972 N N . LEU A 1 245 ? -23.697 -4.150 16.214 1.00 66.94 245 LEU A N 1
ATOM 1973 C CA . LEU A 1 245 ? -23.610 -4.229 14.752 1.00 66.94 245 LEU A CA 1
ATOM 1974 C C . LEU A 1 245 ? -23.083 -5.586 14.280 1.00 66.94 245 LEU A C 1
ATOM 1976 O O . LEU A 1 245 ? -23.603 -6.138 13.317 1.00 66.94 245 LEU A O 1
ATOM 1980 N N . ILE A 1 246 ? -22.095 -6.154 14.971 1.00 67.00 246 ILE A N 1
ATOM 1981 C CA . ILE A 1 246 ? -21.585 -7.500 14.682 1.00 67.00 246 ILE A CA 1
ATOM 1982 C C . ILE A 1 246 ? -22.678 -8.547 14.902 1.00 67.00 246 ILE A C 1
ATOM 1984 O O . ILE A 1 246 ? -22.910 -9.396 14.044 1.00 67.00 246 ILE A O 1
ATOM 1988 N N . HIS A 1 247 ? -23.357 -8.471 16.048 1.00 68.69 247 HIS A N 1
ATOM 1989 C CA . HIS A 1 247 ? -24.371 -9.437 16.451 1.00 68.69 247 HIS A CA 1
ATOM 1990 C C . HIS A 1 247 ? -25.583 -9.422 15.510 1.00 68.69 247 HIS A C 1
ATOM 1992 O O . HIS A 1 247 ? -26.072 -10.482 15.126 1.00 68.69 247 HIS A O 1
ATOM 1998 N N . ASN A 1 248 ? -26.032 -8.231 15.105 1.00 67.88 248 ASN A N 1
ATOM 1999 C CA . ASN A 1 248 ? -27.230 -8.057 14.285 1.00 67.88 248 ASN A CA 1
ATOM 2000 C C . ASN A 1 248 ? -26.995 -8.332 12.795 1.00 67.88 248 ASN A C 1
ATOM 2002 O O . ASN A 1 248 ? -27.923 -8.744 12.106 1.00 67.88 248 ASN A O 1
ATOM 2006 N N . ASN A 1 249 ? -25.770 -8.156 12.293 1.00 60.09 249 ASN A N 1
ATOM 2007 C CA . ASN A 1 249 ? -25.481 -8.296 10.862 1.00 60.09 249 ASN A CA 1
ATOM 2008 C C . ASN A 1 249 ? -25.043 -9.713 10.459 1.00 60.09 249 ASN A C 1
ATOM 2010 O O . ASN A 1 249 ? -24.407 -9.884 9.420 1.00 60.09 249 ASN A O 1
ATOM 2014 N N . HIS A 1 250 ? -25.373 -10.727 11.268 1.00 57.22 250 HIS A N 1
ATOM 2015 C CA . HIS A 1 250 ? -24.993 -12.127 11.043 1.00 57.22 250 HIS A CA 1
ATOM 2016 C C . HIS A 1 250 ? -23.487 -12.331 10.813 1.00 57.22 250 HIS A C 1
ATOM 2018 O O . HIS A 1 250 ? -23.082 -13.274 10.131 1.00 57.22 250 HIS A O 1
ATOM 2024 N N . PHE A 1 251 ? -22.638 -11.470 11.381 1.00 62.19 251 PHE A N 1
ATOM 2025 C CA . PHE A 1 251 ? -21.216 -11.772 11.409 1.00 62.19 251 PHE A CA 1
ATOM 2026 C C . PHE A 1 251 ? -21.010 -12.976 12.316 1.00 62.19 251 PHE A C 1
ATOM 2028 O O . PHE A 1 251 ? -21.577 -13.044 13.409 1.00 62.19 251 PHE A O 1
ATOM 2035 N N . ASP A 1 252 ? -20.221 -13.938 11.845 1.00 59.47 252 ASP A N 1
ATOM 2036 C CA . ASP A 1 252 ? -19.917 -15.135 12.612 1.00 59.47 252 ASP A CA 1
ATOM 2037 C C . ASP A 1 252 ? -19.305 -14.727 13.961 1.00 59.47 252 ASP A C 1
ATOM 2039 O O . ASP A 1 252 ? -18.187 -14.213 14.044 1.00 59.47 252 ASP A O 1
ATOM 2043 N N . GLN A 1 253 ? -20.074 -14.924 15.033 1.00 58.78 253 GLN A N 1
ATOM 2044 C CA . GLN A 1 253 ? -19.694 -14.530 16.388 1.00 58.78 253 GLN A CA 1
ATOM 2045 C C . GLN A 1 253 ? -18.451 -15.282 16.874 1.00 58.78 253 GLN A C 1
ATOM 2047 O O . GLN A 1 253 ? -17.755 -14.796 17.769 1.00 58.78 253 GLN A O 1
ATOM 2052 N N . SER A 1 254 ? -18.127 -16.424 16.254 1.00 56.72 254 SER A N 1
ATOM 2053 C CA . SER A 1 254 ? -16.896 -17.170 16.517 1.00 56.72 254 SER A CA 1
ATOM 2054 C C . SER A 1 254 ? -15.628 -16.391 16.134 1.00 56.72 254 SER A C 1
ATOM 2056 O O . SER A 1 254 ? -14.548 -16.700 16.640 1.00 56.72 254 SER A O 1
ATOM 2058 N N . LEU A 1 255 ? -15.751 -15.323 15.336 1.00 54.09 255 LEU A N 1
ATOM 2059 C CA . LEU A 1 255 ? -14.646 -14.436 14.964 1.00 54.09 255 LEU A CA 1
ATOM 2060 C C . LEU A 1 255 ? -14.313 -13.382 16.037 1.00 54.09 255 LEU A C 1
ATOM 2062 O O . LEU A 1 255 ? -13.295 -12.710 15.925 1.00 54.09 255 LEU A O 1
ATOM 2066 N N . PHE A 1 256 ? -15.125 -13.228 17.091 1.00 62.94 256 PHE A N 1
ATOM 2067 C CA . PHE A 1 256 ? -14.972 -12.171 18.107 1.00 62.94 256 PHE A CA 1
ATOM 2068 C C . PHE A 1 256 ? -14.607 -12.577 19.566 1.00 62.94 256 PHE A C 1
ATOM 2070 O O . PHE A 1 256 ? -14.730 -11.725 20.456 1.00 62.94 256 PHE A O 1
ATOM 2077 N N . PRO A 1 257 ? -14.106 -13.790 19.907 1.00 57.12 257 PRO A N 1
ATOM 2078 C CA . PRO A 1 257 ? -13.805 -14.151 21.299 1.00 57.12 257 PRO A CA 1
ATOM 2079 C C . PRO A 1 257 ? -12.790 -13.235 22.003 1.00 57.12 257 PRO A C 1
ATOM 2081 O O . PRO A 1 257 ? -12.974 -12.900 23.174 1.00 57.12 257 PRO A O 1
ATOM 2084 N N . LYS A 1 258 ? -11.720 -12.797 21.314 1.00 56.00 258 LYS A N 1
ATOM 2085 C CA . LYS A 1 258 ? -10.671 -11.953 21.928 1.00 56.00 258 LYS A CA 1
ATOM 2086 C C . LYS A 1 258 ? -11.105 -10.488 22.010 1.00 56.00 258 LYS A C 1
ATOM 2088 O O . LYS A 1 258 ? -10.661 -9.775 22.911 1.00 56.00 258 LYS A O 1
ATOM 2093 N N . PHE A 1 259 ? -12.030 -10.059 21.148 1.00 56.31 259 PHE A N 1
ATOM 2094 C CA . PHE A 1 259 ? -12.673 -8.751 21.269 1.00 56.31 259 PHE A CA 1
ATOM 2095 C C . PHE A 1 259 ? -13.417 -8.642 22.609 1.00 56.31 259 PHE A C 1
ATOM 2097 O O . PHE A 1 259 ? -13.212 -7.679 23.349 1.00 56.31 259 PHE A O 1
ATOM 2104 N N . ASN A 1 260 ? -14.160 -9.694 22.984 1.00 56.69 260 ASN A N 1
ATOM 2105 C CA . ASN A 1 260 ? -14.835 -9.832 24.283 1.00 56.69 260 ASN A CA 1
ATOM 2106 C C . ASN A 1 260 ? -13.877 -9.924 25.489 1.00 56.69 260 ASN A C 1
ATOM 2108 O O . ASN A 1 260 ? -14.239 -9.529 26.597 1.00 56.69 260 ASN A O 1
ATOM 2112 N N . TYR A 1 261 ? -12.635 -10.372 25.297 1.00 57.53 261 TYR A N 1
ATOM 2113 C CA . TYR A 1 261 ? -11.622 -10.378 26.358 1.00 57.53 261 TYR A CA 1
ATOM 2114 C C . TYR A 1 261 ? -11.044 -8.980 26.632 1.00 57.53 261 TYR A C 1
ATOM 2116 O O . TYR A 1 261 ? -11.043 -8.524 27.776 1.00 57.53 261 TYR A O 1
ATOM 2124 N N . PHE A 1 262 ? -10.635 -8.252 25.585 1.00 53.97 262 PHE A N 1
ATOM 2125 C CA . PHE A 1 262 ? -10.187 -6.853 25.699 1.00 53.97 262 PHE A CA 1
ATOM 2126 C C . PHE A 1 262 ? -11.266 -5.946 26.318 1.00 53.97 262 PHE A C 1
ATOM 2128 O O . PHE A 1 262 ? -10.988 -4.999 27.062 1.00 53.97 262 PHE A O 1
ATOM 2135 N N . LEU A 1 263 ? -12.518 -6.287 26.031 1.00 53.12 263 LEU A N 1
ATOM 2136 C CA . LEU A 1 263 ? -13.733 -5.741 26.618 1.00 53.12 263 LEU A CA 1
ATOM 2137 C C . LEU A 1 263 ? -13.816 -5.894 28.146 1.00 53.12 263 LEU A C 1
ATOM 2139 O O . LEU A 1 263 ? -14.266 -4.973 28.830 1.00 53.12 263 LEU A O 1
ATOM 2143 N N . ASN A 1 264 ? -13.346 -7.020 28.684 1.00 56.50 264 ASN A N 1
ATOM 2144 C CA . ASN A 1 264 ? -13.482 -7.378 30.095 1.00 56.50 264 ASN A CA 1
ATOM 2145 C C . ASN A 1 264 ? -12.252 -7.014 30.947 1.00 56.50 264 ASN A C 1
ATOM 2147 O O . ASN A 1 264 ? -12.421 -6.620 32.102 1.00 56.50 264 ASN A O 1
ATOM 2151 N N . GLU A 1 265 ? -11.029 -7.055 30.405 1.00 56.25 265 GLU A N 1
ATOM 2152 C CA . GLU A 1 265 ? -9.814 -6.673 31.156 1.00 56.25 265 GLU A CA 1
ATOM 2153 C C . GLU A 1 265 ? -9.821 -5.209 31.618 1.00 56.25 265 GLU A C 1
ATOM 2155 O O . GLU A 1 265 ? -9.427 -4.903 32.742 1.00 56.25 265 GLU A O 1
ATOM 2160 N N . ASN A 1 266 ? -10.374 -4.296 30.813 1.00 53.34 266 ASN A N 1
ATOM 2161 C CA . ASN A 1 266 ? -10.500 -2.886 31.201 1.00 53.34 266 ASN A CA 1
ATOM 2162 C C . ASN A 1 266 ? -11.492 -2.658 32.363 1.00 53.34 266 ASN A C 1
ATOM 2164 O O . ASN A 1 266 ? -11.486 -1.588 32.978 1.00 53.34 266 ASN A O 1
ATOM 2168 N N . ASN A 1 267 ? -12.352 -3.638 32.666 1.00 51.19 267 ASN A N 1
ATOM 2169 C CA . ASN A 1 267 ? -13.215 -3.615 33.846 1.00 51.19 267 ASN A CA 1
ATOM 2170 C C . ASN A 1 267 ? -12.546 -4.275 35.064 1.00 51.19 267 ASN A C 1
ATOM 2172 O O . ASN A 1 267 ? -12.766 -3.797 36.172 1.00 51.19 267 ASN A O 1
ATOM 2176 N N . LYS A 1 268 ? -11.685 -5.287 34.878 1.00 53.16 268 LYS A N 1
ATOM 2177 C CA . LYS A 1 268 ? -10.925 -5.923 35.974 1.00 53.16 268 LYS A CA 1
ATOM 2178 C C . LYS A 1 268 ? -9.874 -5.002 36.595 1.00 53.16 268 LYS A C 1
ATOM 2180 O O . LYS A 1 268 ? -9.838 -4.881 37.815 1.00 53.16 268 LYS A O 1
ATOM 2185 N N . ASN A 1 269 ? -9.128 -4.246 35.784 1.00 53.38 269 ASN A N 1
ATOM 2186 C CA . ASN A 1 269 ? -8.142 -3.283 36.303 1.00 53.38 269 ASN A CA 1
ATOM 2187 C C . ASN A 1 269 ? -8.781 -2.200 37.204 1.00 53.38 269 ASN A C 1
ATOM 2189 O O . ASN A 1 269 ? -8.111 -1.628 38.056 1.00 53.38 269 ASN A O 1
ATOM 2193 N N . LYS A 1 270 ? -10.098 -1.953 37.082 1.00 52.44 270 LYS A N 1
ATOM 2194 C CA . LYS A 1 270 ? -10.852 -1.061 37.985 1.00 52.44 270 LYS A CA 1
ATOM 2195 C C . LYS A 1 270 ? -11.188 -1.682 39.333 1.00 52.44 270 LYS A C 1
ATOM 2197 O O . LYS A 1 270 ? -11.360 -0.941 40.297 1.00 52.44 270 LYS A O 1
ATOM 2202 N N . GLU A 1 271 ? -11.381 -2.994 39.405 1.00 52.66 271 GLU A N 1
ATOM 2203 C CA . GLU A 1 271 ? -11.604 -3.657 40.690 1.00 52.66 271 GLU A CA 1
ATOM 2204 C C . GLU A 1 271 ? -10.308 -3.727 41.491 1.00 52.66 271 GLU A C 1
ATOM 2206 O O . GLU A 1 271 ? -10.347 -3.599 42.710 1.00 52.66 271 GLU A O 1
ATOM 2211 N N . GLU A 1 272 ? -9.166 -3.842 40.814 1.00 55.22 272 GLU A N 1
ATOM 2212 C CA . GLU A 1 272 ? -7.849 -3.816 41.450 1.00 55.22 272 GLU A CA 1
ATOM 2213 C C . GLU A 1 272 ? -7.437 -2.396 41.874 1.00 55.22 272 GLU A C 1
ATOM 2215 O O . GLU A 1 272 ? -7.055 -2.224 43.029 1.00 55.22 272 GLU A O 1
ATOM 2220 N N . GLU A 1 273 ? -7.651 -1.357 41.048 1.00 53.03 273 GLU A N 1
ATOM 2221 C CA . GLU A 1 273 ? -7.464 0.050 41.470 1.00 53.03 273 GLU A CA 1
ATOM 2222 C C . GLU A 1 273 ? -8.400 0.453 42.623 1.00 53.03 273 GLU A C 1
ATOM 2224 O O . GLU A 1 273 ? -8.019 1.229 43.496 1.00 53.03 273 GLU A O 1
ATOM 2229 N N . LYS A 1 274 ? -9.633 -0.075 42.673 1.00 55.09 274 LYS A N 1
ATOM 2230 C CA . LYS A 1 274 ? -10.547 0.165 43.805 1.00 55.09 274 LYS A CA 1
ATOM 2231 C C . LYS A 1 274 ? -10.158 -0.603 45.068 1.00 55.09 274 LYS A C 1
ATOM 2233 O O . LYS A 1 274 ? -10.508 -0.158 46.155 1.00 55.09 274 LYS A O 1
ATOM 2238 N N . LYS A 1 275 ? -9.463 -1.737 44.941 1.00 54.53 275 LYS A N 1
ATOM 2239 C CA . LYS A 1 275 ? -8.951 -2.521 46.077 1.00 54.53 275 LYS A CA 1
ATOM 2240 C C . LYS A 1 275 ? -7.609 -1.999 46.597 1.00 54.53 275 LYS A C 1
ATOM 2242 O O . LYS A 1 275 ? -7.307 -2.227 47.762 1.00 54.53 275 LYS A O 1
ATOM 2247 N N . SER A 1 276 ? -6.827 -1.289 45.779 1.00 45.75 276 SER A N 1
ATOM 2248 C CA . SER A 1 276 ? -5.538 -0.712 46.188 1.00 45.75 276 SER A CA 1
ATOM 2249 C C . SER A 1 276 ? -5.646 0.660 46.862 1.00 45.75 276 SER A C 1
ATOM 2251 O O . SER A 1 276 ? -4.654 1.148 47.392 1.00 45.75 276 SER A O 1
ATOM 2253 N N . VAL A 1 277 ? -6.829 1.284 46.880 1.00 49.09 277 VAL A N 1
ATOM 2254 C CA . VAL A 1 277 ? -7.101 2.466 47.713 1.00 49.09 277 VAL A CA 1
ATOM 2255 C C . VAL A 1 277 ? -7.663 1.992 49.054 1.00 49.09 277 VAL A C 1
ATOM 2257 O O . VAL A 1 277 ? -8.865 2.046 49.309 1.00 49.09 277 VAL A O 1
ATOM 2260 N N . ALA A 1 278 ? -6.779 1.486 49.914 1.00 50.03 278 ALA A N 1
ATOM 2261 C CA . ALA A 1 278 ? -7.067 1.433 51.343 1.00 50.03 278 ALA A CA 1
ATOM 2262 C C . ALA A 1 278 ? -7.204 2.878 51.867 1.00 50.03 278 ALA A C 1
ATOM 2264 O O . ALA A 1 278 ? -6.521 3.771 51.358 1.00 50.03 278 ALA A O 1
ATOM 2265 N N . PRO A 1 279 ? -8.079 3.149 52.851 1.00 48.50 279 PRO A N 1
ATOM 2266 C CA . PRO A 1 279 ? -8.192 4.477 53.433 1.00 48.50 279 PRO A CA 1
ATOM 2267 C C . PRO A 1 279 ? -6.926 4.764 54.249 1.00 48.50 279 PRO A C 1
ATOM 2269 O O . PRO A 1 279 ? -6.854 4.429 55.427 1.00 48.50 279 PRO A O 1
ATOM 2272 N N . GLU A 1 280 ? -5.907 5.358 53.625 1.00 47.09 280 GLU A N 1
ATOM 2273 C CA . GLU A 1 280 ? -4.813 5.960 54.379 1.00 47.09 280 GLU A CA 1
ATOM 2274 C C . GLU A 1 280 ? -5.371 7.118 55.210 1.00 47.09 280 GLU A C 1
ATOM 2276 O O . GLU A 1 280 ? -6.070 8.012 54.722 1.00 47.09 280 GLU A O 1
ATOM 2281 N N . GLU A 1 281 ? -5.090 7.041 56.506 1.00 44.97 281 GLU A N 1
ATOM 2282 C CA . GLU A 1 281 ? -5.433 8.028 57.513 1.00 44.97 281 GLU A CA 1
ATOM 2283 C C . GLU A 1 281 ? -5.064 9.440 57.051 1.00 44.97 281 GLU A C 1
ATOM 2285 O O . GLU A 1 281 ? -3.955 9.709 56.584 1.00 44.97 281 GLU A O 1
ATOM 2290 N N . LYS A 1 282 ? -6.004 10.370 57.240 1.00 46.78 282 LYS A N 1
ATOM 2291 C CA . LYS A 1 282 ? -5.802 11.809 57.061 1.00 46.78 282 LYS A CA 1
ATOM 2292 C C . LYS A 1 282 ? -4.655 12.291 57.959 1.00 46.78 282 LYS A C 1
ATOM 2294 O O . LYS A 1 282 ? -4.887 12.708 59.091 1.00 46.78 282 LYS A O 1
ATOM 2299 N N . LYS A 1 283 ? -3.424 12.291 57.447 1.00 45.69 283 LYS A N 1
ATOM 2300 C CA . LYS A 1 283 ? -2.327 13.077 58.016 1.00 45.69 283 LYS A CA 1
ATOM 2301 C C . LYS A 1 283 ? -2.422 14.514 57.511 1.00 45.69 283 LYS A C 1
ATOM 2303 O O . LYS A 1 283 ? -2.580 14.776 56.323 1.00 45.69 283 LYS A O 1
ATOM 2308 N N . TYR A 1 284 ? -2.381 15.416 58.483 1.00 43.38 284 TYR A N 1
ATOM 2309 C CA . TYR A 1 284 ? -2.434 16.869 58.402 1.00 43.38 284 TYR A CA 1
ATOM 2310 C C . TYR A 1 284 ? -1.798 17.466 57.136 1.00 43.38 284 TYR A C 1
ATOM 2312 O O . TYR A 1 284 ? -0.603 17.319 56.890 1.00 43.38 284 TYR A O 1
ATOM 2320 N N . PHE A 1 285 ? -2.610 18.208 56.380 1.00 39.62 285 PHE A N 1
ATOM 2321 C CA . PHE A 1 285 ? -2.152 19.125 55.340 1.00 39.62 285 PHE A CA 1
ATOM 2322 C C . PHE A 1 285 ? -1.377 20.280 55.991 1.00 39.62 285 PHE A C 1
ATOM 2324 O O . PHE A 1 285 ? -1.943 21.059 56.756 1.00 39.62 285 PHE A O 1
ATOM 2331 N N . GLN A 1 286 ? -0.091 20.401 55.668 1.00 49.06 286 GLN A N 1
ATOM 2332 C CA . GLN A 1 286 ? 0.655 21.652 55.813 1.00 49.06 286 GLN A CA 1
ATOM 2333 C C . GLN A 1 286 ? 0.341 22.542 54.594 1.00 49.06 286 GLN A C 1
ATOM 2335 O O . GLN A 1 286 ? 0.236 22.018 53.479 1.00 49.06 286 GLN A O 1
ATOM 2340 N N . PRO A 1 287 ? 0.157 23.861 54.769 1.00 45.28 287 PRO A N 1
ATOM 2341 C CA . PRO A 1 287 ? -0.165 24.759 53.668 1.00 45.28 287 PRO A CA 1
ATOM 2342 C C . PRO A 1 287 ? 0.983 24.845 52.651 1.00 45.28 287 PRO A C 1
ATOM 2344 O O . PRO A 1 287 ? 2.160 24.904 53.001 1.00 45.28 287 PRO A O 1
ATOM 2347 N N . ILE A 1 288 ? 0.610 24.850 51.372 1.00 53.31 288 ILE A N 1
ATOM 2348 C CA . ILE A 1 288 ? 1.509 25.022 50.227 1.00 53.31 288 ILE A CA 1
ATOM 2349 C C . ILE A 1 288 ? 1.911 26.510 50.152 1.00 53.31 288 ILE A C 1
ATOM 2351 O O . ILE A 1 288 ? 1.012 27.354 50.199 1.00 53.31 288 ILE A O 1
ATOM 2355 N N . PRO A 1 289 ? 3.204 26.861 49.999 1.00 47.31 289 PRO A N 1
ATOM 2356 C CA . PRO A 1 289 ? 3.625 28.250 49.822 1.00 47.31 289 PRO A CA 1
ATOM 2357 C C . PRO A 1 289 ? 3.067 28.820 48.515 1.00 47.31 289 PRO A C 1
ATOM 2359 O O . PRO A 1 289 ? 3.036 28.133 47.486 1.00 47.31 289 PRO A O 1
ATOM 2362 N N . THR A 1 290 ? 2.625 30.073 48.547 1.00 59.75 290 THR A N 1
ATOM 2363 C CA . THR A 1 290 ? 2.059 30.759 47.382 1.00 59.75 290 THR A CA 1
ATOM 2364 C C . THR A 1 290 ? 3.143 31.058 46.339 1.00 59.75 290 THR A C 1
ATOM 2366 O O . THR A 1 290 ? 4.344 31.047 46.616 1.00 59.75 290 THR A O 1
ATOM 2369 N N . MET A 1 291 ? 2.728 31.322 45.094 1.00 39.84 291 MET A N 1
ATOM 2370 C CA . MET A 1 291 ? 3.637 31.655 43.982 1.00 39.84 291 MET A CA 1
ATOM 2371 C C . MET A 1 291 ? 4.542 32.872 44.249 1.00 39.84 291 MET A C 1
ATOM 2373 O O . MET A 1 291 ? 5.554 33.025 43.567 1.00 39.84 291 MET A O 1
ATOM 2377 N N . GLU A 1 292 ? 4.218 33.713 45.230 1.00 46.97 292 GLU A N 1
ATOM 2378 C CA . GLU A 1 292 ? 5.006 34.897 45.583 1.00 46.97 292 GLU A CA 1
ATOM 2379 C C . GLU A 1 292 ? 6.336 34.537 46.268 1.00 46.97 292 GLU A C 1
ATOM 2381 O O . GLU A 1 292 ? 7.336 35.228 46.058 1.00 46.97 292 GLU A O 1
ATOM 2386 N N . ASP A 1 293 ? 6.411 33.395 46.960 1.00 48.62 293 ASP A N 1
ATOM 2387 C CA . ASP A 1 293 ? 7.632 32.949 47.645 1.00 48.62 293 ASP A CA 1
ATOM 2388 C C . ASP A 1 293 ? 8.708 32.417 46.681 1.00 48.62 293 ASP A C 1
ATOM 2390 O O . ASP A 1 293 ? 9.896 32.389 47.005 1.00 48.62 293 ASP A O 1
ATOM 2394 N N . LYS A 1 294 ? 8.330 32.041 45.450 1.00 46.12 294 LYS A N 1
ATOM 2395 C CA . LYS A 1 294 ? 9.262 31.492 44.446 1.00 46.12 294 LYS A CA 1
ATOM 2396 C C . LYS A 1 294 ? 9.954 32.548 43.580 1.00 46.12 294 LYS A C 1
ATOM 2398 O O . LYS A 1 294 ? 10.894 32.212 42.865 1.00 46.12 294 LYS A O 1
ATOM 2403 N N . ILE A 1 295 ? 9.544 33.816 43.650 1.00 45.84 295 ILE A N 1
ATOM 2404 C CA . ILE A 1 295 ? 10.060 34.876 42.761 1.00 45.84 295 ILE A CA 1
ATOM 2405 C C . ILE A 1 295 ? 11.306 35.583 43.342 1.00 45.84 295 ILE A C 1
ATOM 2407 O O . ILE A 1 295 ? 12.035 36.251 42.611 1.00 45.84 295 ILE A O 1
ATOM 2411 N N . ARG A 1 296 ? 11.646 35.390 44.626 1.00 41.50 296 ARG A N 1
ATOM 2412 C CA . ARG A 1 296 ? 12.775 36.100 45.272 1.00 41.50 296 ARG A CA 1
ATOM 2413 C C . ARG A 1 296 ? 14.180 35.525 45.045 1.00 41.50 296 ARG A C 1
ATOM 2415 O O . ARG A 1 296 ? 15.143 36.201 45.400 1.00 41.50 296 ARG A O 1
ATOM 2422 N N . HIS A 1 297 ? 14.343 34.340 44.448 1.00 44.34 297 HIS A N 1
ATOM 2423 C CA . HIS A 1 297 ? 15.648 33.651 44.438 1.00 44.34 297 HIS A CA 1
ATOM 2424 C C . HIS A 1 297 ? 16.116 33.076 43.090 1.00 44.34 297 HIS A C 1
ATOM 2426 O O . HIS A 1 297 ? 16.819 32.070 43.071 1.00 44.34 297 HIS A O 1
ATOM 2432 N N . MET A 1 298 ? 15.823 33.726 41.957 1.00 36.97 298 MET A N 1
ATOM 2433 C CA . MET A 1 298 ? 16.483 33.371 40.689 1.00 36.97 298 MET A CA 1
ATOM 2434 C C . MET A 1 298 ? 17.510 34.425 40.240 1.00 36.97 298 MET A C 1
ATOM 2436 O O . MET A 1 298 ? 17.168 35.606 40.136 1.00 36.97 298 MET A O 1
ATOM 2440 N N . PRO A 1 299 ? 18.766 34.026 39.952 1.00 34.38 299 PRO A N 1
ATOM 2441 C CA . PRO A 1 299 ? 19.774 34.921 39.403 1.00 34.38 299 PRO A CA 1
ATOM 2442 C C . PRO A 1 299 ? 19.437 35.283 37.951 1.00 34.38 299 PRO A C 1
ATOM 2444 O O . PRO A 1 299 ? 19.127 34.425 37.126 1.00 34.38 299 PRO A O 1
ATOM 2447 N N . LYS A 1 300 ? 19.526 36.578 37.633 1.00 38.81 300 LYS A N 1
ATOM 2448 C CA . LYS A 1 300 ? 19.423 37.095 36.265 1.00 38.81 300 LYS A CA 1
ATOM 2449 C C . LYS A 1 300 ? 20.706 36.755 35.504 1.00 38.81 300 LYS A C 1
ATOM 2451 O O . LYS A 1 300 ? 21.742 37.356 35.769 1.00 38.81 300 LYS A O 1
ATOM 2456 N N . GLN A 1 301 ? 20.629 35.855 34.528 1.00 34.31 301 GLN A N 1
ATO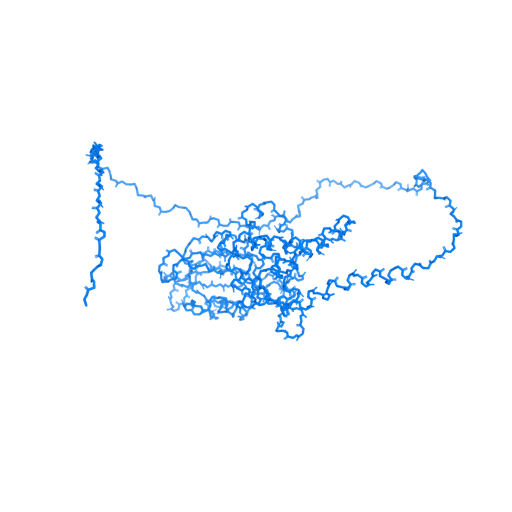M 2457 C CA . GLN A 1 301 ? 21.594 35.808 33.430 1.00 34.31 301 GLN A CA 1
ATOM 2458 C C . GLN A 1 301 ? 20.863 36.122 32.128 1.00 34.31 301 GLN A C 1
ATOM 2460 O O . GLN A 1 301 ? 20.025 35.360 31.655 1.00 34.31 301 GLN A O 1
ATOM 2465 N N . ALA A 1 302 ? 21.160 37.307 31.602 1.00 32.41 302 ALA A N 1
ATOM 2466 C CA . ALA A 1 302 ? 20.742 37.763 30.293 1.00 32.41 302 ALA A CA 1
ATOM 2467 C C . ALA A 1 302 ? 21.802 37.331 29.273 1.00 32.41 302 ALA A C 1
ATOM 2469 O O . ALA A 1 302 ? 22.959 37.731 29.373 1.00 32.41 302 ALA A O 1
ATOM 2470 N N . GLY A 1 303 ? 21.392 36.530 28.293 1.00 29.53 303 GLY A N 1
ATOM 2471 C CA . GLY A 1 303 ? 22.156 36.236 27.087 1.00 29.53 303 GLY A CA 1
ATOM 2472 C C . GLY A 1 303 ? 21.214 36.326 25.895 1.00 29.53 303 GLY A C 1
ATOM 2473 O O . GLY A 1 303 ? 20.267 35.551 25.796 1.00 29.53 303 GLY A O 1
ATOM 2474 N N . GLN A 1 304 ? 21.436 37.326 25.043 1.00 32.59 304 GLN A N 1
ATOM 2475 C CA . GLN A 1 304 ? 20.719 37.549 23.791 1.00 32.59 304 GLN A CA 1
ATOM 2476 C C . GLN A 1 304 ? 20.875 36.337 22.863 1.00 32.59 304 GLN A C 1
ATOM 2478 O O . GLN A 1 304 ? 21.991 35.996 22.479 1.00 32.59 304 GLN A O 1
ATOM 2483 N N . LEU A 1 305 ? 19.756 35.744 22.446 1.00 25.34 305 LEU A N 1
ATOM 2484 C CA . LEU A 1 305 ? 19.685 34.904 21.254 1.00 25.34 305 LEU A CA 1
ATOM 2485 C C . LEU A 1 305 ? 18.834 35.637 20.221 1.00 25.34 305 LEU A C 1
ATOM 2487 O O . LEU A 1 305 ? 17.691 36.019 20.471 1.00 25.34 305 LEU A O 1
ATOM 2491 N N . THR A 1 306 ? 19.467 35.918 19.090 1.00 30.08 306 THR A N 1
ATOM 2492 C CA . THR A 1 306 ? 18.903 36.622 17.946 1.00 30.08 306 THR A CA 1
ATOM 2493 C C . THR A 1 306 ? 18.001 35.697 17.133 1.00 30.08 306 THR A C 1
ATOM 2495 O O . THR A 1 306 ? 18.177 34.482 17.098 1.00 30.08 306 THR A O 1
ATOM 2498 N N . ALA A 1 307 ? 17.010 36.299 16.477 1.00 28.58 307 ALA A N 1
ATOM 2499 C CA . ALA A 1 307 ? 16.029 35.636 15.631 1.00 28.58 307 ALA A CA 1
ATOM 2500 C C . ALA A 1 307 ? 16.692 34.950 14.426 1.00 28.58 307 ALA A C 1
ATOM 2502 O O . ALA A 1 307 ? 16.925 35.578 13.395 1.00 28.58 307 ALA A O 1
ATOM 2503 N N . ARG A 1 308 ? 16.995 33.660 14.564 1.00 29.27 308 ARG A N 1
ATOM 2504 C CA . ARG A 1 308 ? 17.293 32.736 13.466 1.00 29.27 308 ARG A CA 1
ATOM 2505 C C . ARG A 1 308 ? 17.143 31.306 13.974 1.00 29.27 308 ARG A C 1
ATOM 2507 O O . ARG A 1 308 ? 18.130 30.639 14.209 1.00 29.27 308 ARG A O 1
ATOM 2514 N N . ASP A 1 309 ? 15.901 30.874 14.156 1.00 26.06 309 ASP A N 1
ATOM 2515 C CA . ASP A 1 309 ? 15.523 29.461 14.220 1.00 26.06 309 ASP A CA 1
ATOM 2516 C C . ASP A 1 309 ? 14.010 29.363 14.032 1.00 26.06 309 ASP A C 1
ATOM 2518 O O . ASP A 1 309 ? 13.268 29.951 14.807 1.00 26.06 309 ASP A O 1
ATOM 2522 N N . PHE A 1 310 ? 13.575 28.704 12.955 1.00 23.28 310 PHE A N 1
ATOM 2523 C CA . PHE A 1 310 ? 12.408 27.812 12.859 1.00 23.28 310 PHE A CA 1
ATOM 2524 C C . PHE A 1 310 ? 12.207 27.438 11.381 1.00 23.28 310 PHE A C 1
ATOM 2526 O O . PHE A 1 310 ? 11.303 27.909 10.698 1.00 23.28 310 PHE A O 1
ATOM 2533 N N . THR A 1 311 ? 13.063 26.549 10.883 1.00 27.64 311 THR A N 1
ATOM 2534 C CA . THR A 1 311 ? 12.773 25.756 9.680 1.00 27.64 311 THR A CA 1
ATOM 2535 C C . THR A 1 311 ? 13.052 24.307 10.023 1.00 27.64 311 THR A C 1
ATOM 2537 O O . THR A 1 311 ? 14.170 23.819 9.893 1.00 27.64 311 THR A O 1
ATOM 2540 N N . VAL A 1 312 ? 12.020 23.633 10.530 1.00 23.92 312 VAL A N 1
ATOM 2541 C CA . VAL A 1 312 ? 12.025 22.195 10.790 1.00 23.92 312 VAL A CA 1
ATOM 2542 C C . VAL A 1 312 ? 10.915 21.568 9.948 1.00 23.92 312 VAL A C 1
ATOM 2544 O O . VAL A 1 312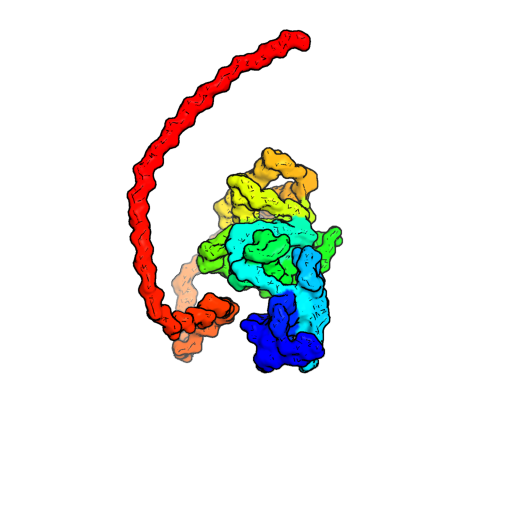 ? 9.737 21.701 10.258 1.00 23.92 312 VAL A O 1
ATOM 2547 N N . GLY A 1 313 ? 11.327 20.894 8.871 1.00 26.11 313 GLY A N 1
ATOM 2548 C CA . GLY A 1 313 ? 10.726 19.634 8.425 1.00 26.11 313 GLY A CA 1
ATOM 2549 C C . GLY A 1 313 ? 9.336 19.654 7.783 1.00 26.11 313 GLY A C 1
ATOM 2550 O O . GLY A 1 313 ? 8.525 18.804 8.131 1.00 26.11 313 GLY A O 1
ATOM 2551 N N . ALA A 1 314 ? 9.072 20.545 6.822 1.00 24.98 314 ALA A N 1
ATOM 2552 C CA . ALA A 1 314 ? 7.865 20.498 5.980 1.00 24.98 314 ALA A CA 1
ATOM 2553 C C . ALA A 1 314 ? 8.145 20.152 4.501 1.00 24.98 314 ALA A C 1
ATOM 2555 O O . ALA A 1 314 ? 7.291 20.371 3.642 1.00 24.98 314 ALA A O 1
ATOM 2556 N N . ASP A 1 315 ? 9.317 19.592 4.186 1.00 28.58 315 ASP A N 1
ATOM 2557 C CA . ASP A 1 315 ? 9.705 19.315 2.804 1.00 28.58 315 ASP A CA 1
ATOM 2558 C C . ASP A 1 315 ? 9.523 17.843 2.406 1.00 28.58 315 ASP A C 1
ATOM 2560 O O . ASP A 1 315 ? 10.126 16.937 2.980 1.00 28.58 315 ASP A O 1
ATOM 2564 N N . LYS A 1 316 ? 8.765 17.675 1.309 1.00 33.66 316 LYS A N 1
ATOM 2565 C CA . LYS A 1 316 ? 8.616 16.502 0.421 1.00 33.66 316 LYS A CA 1
ATOM 2566 C C . LYS A 1 316 ? 7.431 15.553 0.653 1.00 33.66 316 LYS A C 1
ATOM 2568 O O . LYS A 1 316 ? 7.581 14.337 0.665 1.00 33.66 316 LYS A O 1
ATOM 2573 N N . PHE A 1 317 ? 6.220 16.108 0.588 1.00 29.62 317 PHE A N 1
ATOM 2574 C CA . PHE A 1 317 ? 5.220 15.576 -0.353 1.00 29.62 317 PHE A CA 1
ATOM 2575 C C . PHE A 1 317 ? 5.405 16.309 -1.687 1.00 29.62 317 PHE A C 1
ATOM 2577 O O . PHE A 1 317 ? 4.716 17.287 -1.979 1.00 29.62 317 PHE A O 1
ATOM 2584 N N . THR A 1 318 ? 6.393 15.898 -2.483 1.00 31.22 318 THR A N 1
ATOM 2585 C CA . THR A 1 318 ? 6.544 16.432 -3.839 1.00 31.22 318 THR A CA 1
ATOM 2586 C C . THR A 1 318 ? 5.475 15.781 -4.711 1.00 31.22 318 THR A C 1
ATOM 2588 O O . THR A 1 318 ? 5.644 14.665 -5.195 1.00 31.22 318 THR A O 1
ATOM 2591 N N . LEU A 1 319 ? 4.336 16.467 -4.854 1.00 29.78 319 LEU A N 1
ATOM 2592 C CA . LEU A 1 319 ? 3.383 16.208 -5.927 1.00 29.78 319 LEU A CA 1
ATOM 2593 C C . LEU A 1 319 ? 4.116 16.406 -7.257 1.00 29.78 319 LEU A C 1
ATOM 2595 O O . LEU A 1 319 ? 4.424 17.535 -7.627 1.00 29.78 319 LEU A O 1
ATOM 2599 N N . PHE A 1 320 ? 4.370 15.322 -7.982 1.00 32.62 320 PHE A N 1
ATOM 2600 C CA . PHE A 1 320 ? 4.672 15.403 -9.404 1.00 32.62 320 PHE A CA 1
ATOM 2601 C C . PHE A 1 320 ? 3.369 15.213 -10.178 1.00 32.62 320 PHE A C 1
ATOM 2603 O O . PHE A 1 320 ? 2.973 14.102 -10.516 1.00 32.62 320 PHE A O 1
ATOM 2610 N N . SER A 1 321 ? 2.681 16.319 -10.455 1.00 28.53 321 SER A N 1
ATOM 2611 C CA . SER A 1 321 ? 1.784 16.397 -11.604 1.00 28.53 321 SER A CA 1
ATOM 2612 C C . SER A 1 321 ? 2.659 16.553 -12.846 1.00 28.53 321 SER A C 1
ATOM 2614 O O . SER A 1 321 ? 3.181 17.635 -13.109 1.00 28.53 321 SER A O 1
ATOM 2616 N N . HIS A 1 322 ? 2.895 15.475 -13.584 1.00 32.47 322 HIS A N 1
ATOM 2617 C CA . HIS A 1 322 ? 3.365 15.560 -14.965 1.00 32.47 322 HIS A CA 1
ATOM 2618 C C . HIS A 1 322 ? 2.313 14.900 -15.837 1.00 32.47 322 HIS A C 1
ATOM 2620 O O . HIS A 1 322 ? 2.188 13.679 -15.869 1.00 32.47 322 HIS A O 1
ATOM 2626 N N . GLY A 1 323 ? 1.516 15.738 -16.489 1.00 33.41 323 GLY A N 1
ATOM 2627 C CA . GLY A 1 323 ? 0.470 15.278 -17.378 1.00 33.41 323 GLY A CA 1
ATOM 2628 C C . GLY A 1 323 ? -0.380 16.408 -17.922 1.00 33.41 323 GLY A C 1
ATOM 2629 O O . GLY A 1 323 ? -1.587 16.301 -17.802 1.00 33.41 323 GLY A O 1
ATOM 2630 N N . GLU A 1 324 ? 0.221 17.446 -18.514 1.00 32.28 324 GLU A N 1
ATOM 2631 C CA . GLU A 1 324 ? -0.473 18.285 -19.499 1.00 32.28 324 GLU A CA 1
ATOM 2632 C C . GLU A 1 324 ? 0.482 18.742 -20.618 1.00 32.28 324 GLU A C 1
ATOM 2634 O O . GLU A 1 324 ? 1.606 19.169 -20.363 1.00 32.28 324 GLU A O 1
ATOM 2639 N N . ASN A 1 325 ? -0.041 18.659 -21.848 1.00 33.41 325 ASN A N 1
ATOM 2640 C CA . ASN A 1 325 ? 0.336 19.375 -23.074 1.00 33.41 325 ASN A CA 1
ATOM 2641 C C . ASN A 1 325 ? 1.510 18.866 -23.929 1.00 33.41 325 ASN A C 1
ATOM 2643 O O . ASN A 1 325 ? 2.582 19.458 -23.981 1.00 33.41 325 ASN A O 1
ATOM 2647 N N . LEU A 1 326 ? 1.215 17.853 -24.752 1.00 32.78 326 LEU A N 1
ATOM 2648 C CA . LEU A 1 326 ? 1.786 17.715 -26.099 1.00 32.78 326 LEU A CA 1
ATOM 2649 C C . LEU A 1 326 ? 0.683 17.322 -27.093 1.00 32.78 326 LEU A C 1
ATOM 2651 O O . LEU A 1 326 ? 0.622 16.188 -27.552 1.00 32.78 326 LEU A O 1
ATOM 2655 N N . LEU A 1 327 ? -0.203 18.268 -27.398 1.00 34.44 327 LEU A N 1
ATOM 2656 C CA . LEU A 1 327 ? -0.980 18.309 -28.638 1.00 34.44 327 LEU A CA 1
ATOM 2657 C C . LEU A 1 327 ? -1.221 19.788 -28.960 1.00 34.44 327 LEU A C 1
ATOM 2659 O O . LEU A 1 327 ? -2.220 20.361 -28.541 1.00 34.44 327 LEU A O 1
ATOM 2663 N N . ASP A 1 328 ? -0.283 20.405 -29.675 1.00 30.22 328 ASP A N 1
ATOM 2664 C CA . ASP A 1 328 ? -0.541 21.655 -30.388 1.00 30.22 328 ASP A CA 1
ATOM 2665 C C . ASP A 1 328 ? -0.545 21.337 -31.886 1.00 30.22 328 ASP A C 1
ATOM 2667 O O . ASP A 1 328 ? 0.490 21.269 -32.550 1.00 30.22 328 ASP A O 1
ATOM 2671 N N . ASN A 1 329 ? -1.745 21.027 -32.380 1.00 33.28 329 ASN A N 1
ATOM 2672 C CA . ASN A 1 329 ? -2.066 21.013 -33.798 1.00 33.28 329 ASN A CA 1
ATOM 2673 C C . ASN A 1 329 ? -2.522 22.426 -34.165 1.00 33.28 329 ASN A C 1
ATOM 2675 O O . ASN A 1 329 ? -3.699 22.755 -34.034 1.00 33.28 329 ASN A O 1
ATOM 2679 N N . SER A 1 330 ? -1.610 23.242 -34.683 1.00 31.59 330 SER A N 1
ATOM 2680 C CA . SER A 1 330 ? -1.973 24.472 -35.379 1.00 31.59 330 SER A CA 1
ATOM 2681 C C . SER A 1 330 ? -1.461 24.434 -36.815 1.00 31.59 330 SER A C 1
ATOM 2683 O O . SER A 1 330 ? -0.293 24.693 -37.098 1.00 31.59 330 SER A O 1
ATOM 2685 N N . LYS A 1 331 ? -2.377 24.083 -37.729 1.00 36.69 331 LYS A N 1
ATOM 2686 C CA . LYS A 1 331 ? -2.658 24.762 -39.011 1.00 36.69 331 LYS A CA 1
ATOM 2687 C C . LYS A 1 331 ? -3.413 23.817 -39.944 1.00 36.69 331 LYS A C 1
ATOM 2689 O O . LYS A 1 331 ? -2.804 22.964 -40.576 1.00 36.69 331 LYS A O 1
ATOM 2694 N N . LEU A 1 332 ? -4.718 24.043 -40.075 1.00 32.94 332 LEU A N 1
ATOM 2695 C CA . LEU A 1 332 ? -5.394 24.163 -41.370 1.00 32.94 332 LEU A CA 1
ATOM 2696 C C . LEU A 1 332 ? -6.829 24.652 -41.145 1.00 32.94 332 LEU A C 1
ATOM 2698 O O . LEU A 1 332 ? -7.662 23.965 -40.565 1.00 32.94 332 LEU A O 1
ATOM 2702 N N . ASN A 1 333 ? -7.068 25.879 -41.604 1.00 34.03 333 ASN A N 1
ATOM 2703 C CA . ASN A 1 333 ? -8.392 26.428 -41.854 1.00 34.03 333 ASN A CA 1
ATOM 2704 C C . ASN A 1 333 ? -9.018 25.725 -43.064 1.00 34.03 333 ASN A C 1
ATOM 2706 O O . ASN A 1 333 ? -8.376 25.626 -44.109 1.00 34.03 333 ASN A O 1
ATOM 2710 N N . SER A 1 334 ? -10.274 25.314 -42.935 1.00 32.81 334 SER A N 1
ATOM 2711 C CA . SER A 1 334 ? -11.361 25.403 -43.935 1.00 32.81 334 SER A CA 1
ATOM 2712 C C . SER A 1 334 ? -12.567 24.690 -43.311 1.00 32.81 334 SER A C 1
ATOM 2714 O O . SER A 1 334 ? -12.505 23.511 -43.001 1.00 32.81 334 SER A O 1
ATOM 2716 N N . SER A 1 335 ? -13.515 25.429 -42.735 1.00 39.47 335 SER A N 1
ATOM 2717 C CA . SER A 1 335 ? -14.741 25.898 -43.395 1.00 39.47 335 SER A CA 1
ATOM 2718 C C . SER A 1 335 ? -15.589 24.758 -43.960 1.00 39.47 335 SER A C 1
ATOM 2720 O O . SER A 1 335 ? -15.423 24.403 -45.118 1.00 39.47 335 SER A O 1
ATOM 2722 N N . GLU A 1 336 ? -16.541 24.269 -43.167 1.00 34.34 336 GLU A N 1
ATOM 2723 C CA . GLU A 1 336 ? -17.860 23.881 -43.671 1.00 34.34 336 GLU A CA 1
ATOM 2724 C C . GLU A 1 336 ? -18.872 23.891 -42.518 1.00 34.34 336 GLU A C 1
ATOM 2726 O O . GLU A 1 336 ? -18.737 23.206 -41.506 1.00 34.34 336 GLU A O 1
ATOM 2731 N N . SER A 1 337 ? -19.842 24.787 -42.653 1.00 39.28 337 SER A N 1
ATOM 2732 C CA . SER A 1 337 ? -21.000 24.972 -41.791 1.00 39.28 337 SER A CA 1
ATOM 2733 C C . SER A 1 337 ? -22.052 23.917 -42.117 1.00 39.28 337 SER A C 1
ATOM 2735 O O . SER A 1 337 ? -22.527 23.873 -43.250 1.00 39.28 337 SER A O 1
ATOM 2737 N N . VAL A 1 338 ? -22.466 23.130 -41.125 1.00 36.00 338 VAL A N 1
ATOM 2738 C CA . VAL A 1 338 ? -23.673 22.299 -41.206 1.00 36.00 338 VAL A CA 1
ATOM 2739 C C . VAL A 1 338 ? -24.683 22.843 -40.203 1.00 36.00 338 VAL A C 1
ATOM 2741 O O . VAL A 1 338 ? -24.412 22.916 -39.005 1.00 36.00 338 VAL A O 1
ATOM 2744 N N . GLN A 1 339 ? -25.816 23.291 -40.739 1.00 38.88 339 GLN A N 1
ATOM 2745 C CA . GLN A 1 339 ? -27.008 23.688 -40.001 1.00 38.88 339 GLN A CA 1
ATOM 2746 C C . GLN A 1 339 ? -27.606 22.455 -39.315 1.00 38.88 339 GLN A C 1
ATOM 2748 O O . GLN A 1 339 ? -27.726 21.401 -39.936 1.00 38.88 339 GLN A O 1
ATOM 2753 N N . ILE A 1 340 ? -27.976 22.596 -38.044 1.00 36.47 340 ILE A N 1
ATOM 2754 C CA . ILE A 1 340 ? -28.840 21.647 -37.344 1.00 36.47 340 ILE A CA 1
ATOM 2755 C C . ILE A 1 340 ? -30.162 22.381 -37.148 1.00 36.47 340 ILE A C 1
ATOM 2757 O O . ILE A 1 340 ? -30.208 23.377 -36.427 1.00 36.47 340 ILE A O 1
ATOM 2761 N N . GLU A 1 341 ? -31.189 21.927 -37.861 1.00 37.06 341 GLU A N 1
ATOM 2762 C CA . GLU A 1 341 ? -32.580 22.268 -37.584 1.00 37.06 341 GLU A CA 1
ATOM 2763 C C . GLU A 1 341 ? -33.092 21.350 -36.471 1.00 37.06 341 GLU A C 1
ATOM 2765 O O . GLU A 1 341 ? -32.867 20.136 -36.483 1.00 37.06 341 GLU A O 1
ATOM 2770 N N . ASP A 1 342 ? -33.731 21.980 -35.489 1.00 41.09 342 ASP A N 1
ATOM 2771 C CA . ASP A 1 342 ? -34.578 21.349 -34.491 1.00 41.09 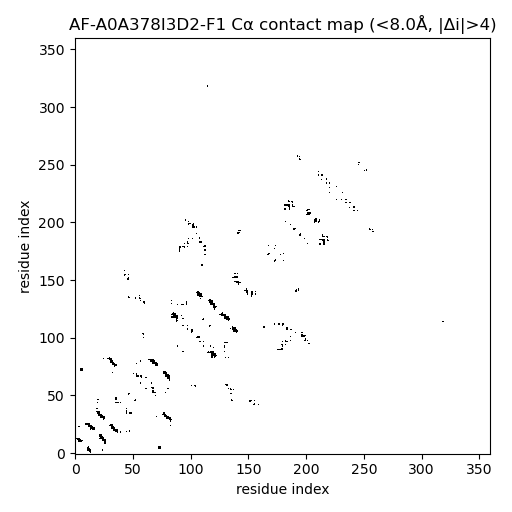342 ASP A CA 1
ATOM 2772 C C . ASP A 1 342 ? -35.801 20.744 -35.185 1.00 41.09 342 ASP A C 1
ATOM 2774 O O . ASP A 1 342 ? -36.493 21.450 -35.915 1.00 41.09 342 ASP A O 1
ATOM 2778 N N . ASP A 1 343 ? -36.116 19.481 -34.897 1.00 40.25 343 ASP A N 1
ATOM 2779 C CA . ASP A 1 343 ? -37.465 18.967 -35.124 1.00 40.25 343 ASP A CA 1
ATOM 2780 C C . ASP A 1 343 ? -37.885 18.067 -33.956 1.00 40.25 343 ASP A C 1
ATOM 2782 O O . ASP A 1 343 ? -37.397 16.952 -33.752 1.00 40.25 343 ASP A O 1
ATOM 2786 N N . LEU A 1 344 ? -38.775 18.634 -33.143 1.00 44.22 344 LEU A N 1
ATOM 2787 C CA . LEU A 1 344 ? -39.558 17.974 -32.112 1.00 44.22 344 LEU A CA 1
ATOM 2788 C C . LEU A 1 344 ? -40.815 17.415 -32.780 1.00 44.22 344 LEU A C 1
ATOM 2790 O O . LEU A 1 344 ? -41.630 18.181 -33.289 1.00 44.22 344 LEU A O 1
ATOM 2794 N N . SER A 1 345 ? -41.026 16.105 -32.709 1.00 41.34 345 SER A N 1
ATOM 2795 C CA . SER A 1 345 ? -42.378 15.554 -32.783 1.00 41.34 345 SER A CA 1
ATOM 2796 C C . SER A 1 345 ? -42.534 14.376 -31.831 1.00 41.34 345 SER A C 1
ATOM 2798 O O . SER A 1 345 ? -41.696 13.477 -31.749 1.00 41.34 345 SER A O 1
ATOM 2800 N N . ASP A 1 346 ? -43.607 14.496 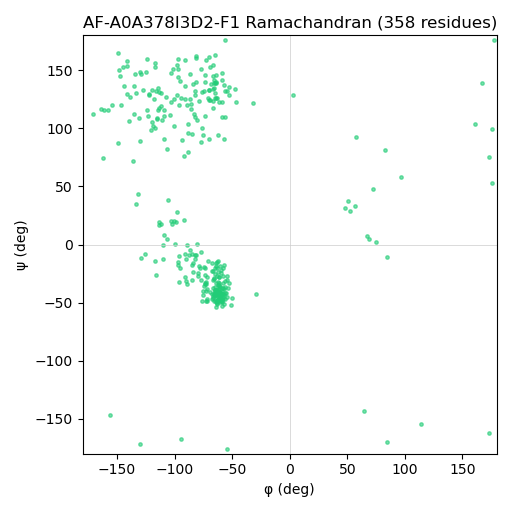-31.058 1.00 43.50 346 ASP A N 1
ATOM 2801 C CA . ASP A 1 346 ? -44.214 13.493 -30.206 1.00 43.50 346 ASP A CA 1
ATOM 2802 C C . ASP A 1 346 ? -44.626 12.267 -31.024 1.00 43.50 346 ASP A C 1
ATOM 2804 O O . ASP A 1 346 ? -45.083 12.420 -32.150 1.00 43.50 346 ASP A O 1
ATOM 2808 N N . ASP A 1 347 ? -44.563 11.081 -30.419 1.00 47.38 347 ASP A N 1
ATOM 2809 C CA . ASP A 1 347 ? -45.625 10.093 -30.602 1.00 47.38 347 ASP A CA 1
ATOM 2810 C C . ASP A 1 347 ? -45.693 9.145 -29.397 1.00 47.38 347 ASP A C 1
ATOM 2812 O O . ASP A 1 347 ? -44.741 8.459 -29.013 1.00 47.38 347 ASP A O 1
ATOM 2816 N N . ILE A 1 348 ? -46.868 9.185 -28.776 1.00 44.69 348 ILE A N 1
ATOM 2817 C CA . ILE A 1 348 ? -47.371 8.306 -27.728 1.00 44.69 348 ILE A CA 1
ATOM 2818 C C . ILE A 1 348 ? -48.002 7.114 -28.448 1.00 44.69 348 ILE A C 1
ATOM 2820 O O . ILE A 1 348 ? -48.910 7.319 -29.248 1.00 44.69 348 ILE A O 1
ATOM 2824 N N . ASP A 1 349 ? -47.583 5.885 -28.137 1.00 47.38 349 ASP A N 1
ATOM 2825 C CA . ASP A 1 349 ? -48.306 4.686 -28.574 1.00 47.38 349 ASP A CA 1
ATOM 2826 C C . ASP A 1 349 ? -48.708 3.829 -27.363 1.00 47.38 349 ASP A C 1
ATOM 2828 O O . ASP A 1 349 ? -47.879 3.258 -26.646 1.00 47.38 349 ASP A O 1
ATOM 2832 N N . GLU A 1 350 ? -50.019 3.805 -27.112 1.00 47.28 350 GLU A N 1
ATOM 2833 C CA . GLU A 1 350 ? -50.704 2.981 -26.122 1.00 47.28 350 GLU A CA 1
ATOM 2834 C C . GLU A 1 350 ? -51.076 1.630 -26.751 1.00 47.28 350 GLU A C 1
ATOM 2836 O O . GLU A 1 350 ? -52.064 1.500 -27.470 1.00 47.28 350 GLU A O 1
ATOM 2841 N N . GLY A 1 351 ? -50.322 0.580 -26.423 1.00 39.34 351 GLY A N 1
ATOM 2842 C CA . GLY A 1 351 ? -50.610 -0.792 -26.846 1.00 39.34 351 GLY A CA 1
ATOM 2843 C C . GLY A 1 351 ? -51.151 -1.667 -25.717 1.00 39.34 351 GLY A C 1
ATOM 2844 O O . GLY A 1 351 ? -50.406 -2.428 -25.104 1.00 39.34 351 GLY A O 1
ATOM 2845 N N . SER A 1 352 ? -52.455 -1.578 -25.453 1.00 44.12 352 SER A N 1
ATOM 2846 C CA . SER A 1 352 ? -53.210 -2.540 -24.635 1.00 44.12 352 SER A CA 1
ATOM 2847 C C . SER A 1 352 ? -53.336 -3.911 -25.330 1.00 44.12 352 SER A C 1
ATOM 2849 O O . SER A 1 352 ? -53.606 -3.981 -26.527 1.00 44.12 352 SER A O 1
ATOM 2851 N N . GLY A 1 353 ? -53.169 -5.016 -24.593 1.00 40.72 353 GLY A N 1
ATOM 2852 C CA . GLY A 1 353 ? -53.314 -6.375 -25.132 1.00 40.72 353 GLY A CA 1
ATOM 2853 C C . GLY A 1 353 ? -53.531 -7.420 -24.038 1.00 40.72 353 GLY A C 1
ATOM 2854 O O . GLY A 1 353 ? -52.679 -7.618 -23.180 1.00 40.72 353 GLY A O 1
ATOM 2855 N N . ALA A 1 354 ? -54.707 -8.043 -24.060 1.00 42.84 354 ALA A N 1
ATOM 2856 C CA . ALA A 1 354 ? -55.343 -8.782 -22.976 1.00 42.84 354 ALA A CA 1
ATOM 2857 C C . ALA A 1 354 ? -55.032 -10.295 -22.902 1.00 42.84 354 ALA A C 1
ATOM 2859 O O . ALA A 1 354 ? -54.695 -10.939 -23.891 1.00 42.84 354 ALA A O 1
ATOM 2860 N N . ASP A 1 355 ? -55.241 -10.827 -21.692 1.00 48.09 355 ASP A N 1
ATOM 2861 C CA . ASP A 1 355 ? -55.749 -12.152 -21.287 1.00 48.09 355 ASP A CA 1
ATOM 2862 C C . ASP A 1 355 ? -56.084 -13.224 -22.353 1.00 48.09 355 ASP A C 1
ATOM 2864 O O . ASP A 1 355 ? -56.978 -13.041 -23.180 1.00 48.09 355 ASP A O 1
ATOM 2868 N N . ARG A 1 356 ? -55.533 -14.441 -22.166 1.00 39.19 356 ARG A N 1
ATOM 2869 C CA . ARG A 1 356 ? -56.248 -15.673 -21.714 1.00 39.19 356 ARG A CA 1
ATOM 2870 C C . ARG A 1 356 ? -55.405 -16.949 -21.916 1.00 39.19 356 ARG A C 1
ATOM 2872 O O . ARG A 1 356 ? -54.872 -17.150 -23.004 1.00 39.19 356 ARG A O 1
ATOM 2879 N N . PRO A 1 357 ? -55.404 -17.902 -20.961 1.00 52.75 357 PRO A N 1
ATOM 2880 C CA . PRO A 1 357 ? -55.072 -19.299 -21.225 1.00 52.75 357 PRO A CA 1
ATOM 2881 C C . PRO A 1 357 ? -56.346 -20.136 -21.433 1.00 52.75 357 PRO A C 1
ATOM 2883 O O . PRO A 1 357 ? -57.353 -19.942 -20.749 1.00 52.75 357 PRO A O 1
ATOM 2886 N N . SER A 1 358 ? -56.294 -21.116 -22.337 1.00 51.66 358 SER A N 1
ATOM 2887 C CA . SER A 1 358 ? -57.295 -22.184 -22.419 1.00 51.66 358 SER A CA 1
ATOM 2888 C C . SER A 1 358 ? -56.636 -23.544 -22.210 1.00 51.66 358 SER A C 1
ATOM 2890 O O . SER A 1 358 ? -55.567 -23.838 -22.740 1.00 51.66 358 SER A O 1
ATOM 2892 N N . ARG A 1 359 ? -57.288 -24.332 -21.353 1.00 44.03 359 ARG A N 1
ATOM 2893 C CA . ARG A 1 359 ? -57.060 -25.756 -21.126 1.00 44.03 359 ARG A CA 1
ATOM 2894 C C . ARG A 1 359 ? -57.605 -26.548 -22.315 1.00 44.03 359 ARG A C 1
ATOM 2896 O O . ARG A 1 359 ? -58.729 -26.274 -22.730 1.00 44.03 359 ARG A O 1
ATOM 2903 N N . HIS A 1 360 ? -56.877 -27.580 -22.725 1.00 54.97 360 HIS A N 1
ATOM 2904 C CA . HIS A 1 360 ? -57.422 -28.919 -22.943 1.00 54.97 360 HIS A CA 1
ATOM 2905 C C . HIS A 1 360 ? -56.352 -29.966 -22.664 1.00 54.97 360 HIS A C 1
ATOM 2907 O O . HIS A 1 360 ? -55.175 -29.689 -22.986 1.00 54.97 360 HIS A O 1
#

Radius of gyration: 29.89 Å; Cα contacts (8 Å, |Δi|>4): 402; chains: 1; bounding box: 83×67×102 Å

Mean predicted aligned error: 14.06 Å

Nearest PDB structures (foldseek):
  6fdn-assembly1_B  TM=4.985E-01  e=5.102E-02  Homo sapiens